Protein AF-A0A433BER1-F1 (afdb_monomer_lite)

Foldseek 3Di:
DDDDDPPPPDDDPDDPDDPDPDDDDPDDPVVVVVPDDPVVLDADLVVLVVQLVVLVVVLVVLLVVVVCLVVDDPVSNVVSLVVSQAVNQVSLVSLLVSLLCLLVVRNDPDVVVSQVSSLQSCLLLLHLSLLCSLLVVQLVVQPQPCAGHFAARDDDCVNVPHDPCVPDPPNDDPQDPCNPPPVVVVVVLCCCLVPVVVCCQQAVVRGHDPVDGAHSLDLPGPSDDVVCSVSSVSSNVSNVVSVVVLVVVCVVPNNVSSCSSRPSRNRRDPDPPPPPPPPPPDDPPPDPQDADPVRDGDDDDPDDDDDDDDDDDDDDDDDDDDDDDDDDDDDDDDDDDDDDDDDDDDDDDDPDPPPPPPPPD

InterPro domains:
  IPR005804 Fatty acid desaturase domain [PF00487] (81-260)
  IPR012171 Fatty acid desaturase [PTHR32100] (15-259)
  IPR021863 Fatty acid desaturase, N-terminal [PF11960] (25-63)

Organism: NCBI:txid994334

Structure (mmCIF, N/CA/C/O backbone):
data_AF-A0A433BER1-F1
#
_entry.id   AF-A0A433BER1-F1
#
loop_
_atom_site.group_PDB
_atom_site.id
_atom_site.type_symbol
_atom_site.label_atom_id
_atom_site.label_alt_id
_atom_site.label_comp_id
_atom_site.label_asym_id
_atom_site.label_entity_id
_atom_site.label_seq_id
_atom_site.pdbx_PDB_ins_code
_atom_site.Cartn_x
_atom_site.Cartn_y
_atom_site.Cartn_z
_atom_site.occupancy
_atom_site.B_iso_or_equiv
_atom_site.auth_seq_id
_atom_site.auth_comp_id
_atom_site.auth_asym_id
_atom_site.auth_atom_id
_atom_site.pdbx_PDB_model_num
ATOM 1 N N . MET A 1 1 ? 57.860 18.945 -22.262 1.00 38.44 1 MET A N 1
ATOM 2 C CA . MET A 1 1 ? 56.967 18.084 -21.452 1.00 38.44 1 MET A CA 1
ATOM 3 C C . MET A 1 1 ? 55.671 17.875 -22.226 1.00 38.44 1 MET A C 1
ATOM 5 O O . MET A 1 1 ? 54.968 18.847 -22.451 1.00 38.44 1 MET A O 1
ATOM 9 N N . LYS A 1 2 ? 55.396 16.659 -22.716 1.00 31.89 2 LYS A N 1
ATOM 10 C CA . LYS A 1 2 ? 54.121 16.301 -23.371 1.00 31.89 2 LYS A CA 1
ATOM 11 C C . LYS A 1 2 ? 53.255 15.514 -22.373 1.00 31.89 2 LYS A C 1
ATOM 13 O O . LYS A 1 2 ? 53.828 14.719 -21.626 1.00 31.89 2 LYS A O 1
ATOM 18 N N . PRO A 1 3 ? 51.926 15.709 -22.331 1.00 41.25 3 PRO A N 1
ATOM 19 C CA . PRO A 1 3 ? 51.067 15.017 -21.378 1.00 41.25 3 PRO A CA 1
ATOM 20 C C . PRO A 1 3 ? 50.894 13.547 -21.785 1.00 41.25 3 PRO A C 1
ATOM 22 O O . PRO A 1 3 ? 50.612 13.243 -22.944 1.00 41.25 3 PRO A O 1
ATOM 25 N N . LYS A 1 4 ? 51.071 12.627 -20.830 1.00 39.09 4 LYS A N 1
ATOM 26 C CA . LYS A 1 4 ? 50.733 11.208 -20.996 1.00 39.09 4 LYS A CA 1
ATOM 27 C C . LYS A 1 4 ? 49.211 11.061 -20.921 1.00 39.09 4 LYS A C 1
ATOM 29 O O . LYS A 1 4 ? 48.631 11.240 -19.855 1.00 39.09 4 LYS A O 1
ATOM 34 N N . GLN A 1 5 ? 48.574 10.722 -22.038 1.00 39.19 5 GLN A N 1
ATOM 35 C CA . GLN A 1 5 ? 47.213 10.189 -22.040 1.00 39.19 5 GLN A CA 1
ATOM 36 C C . GLN A 1 5 ? 47.255 8.766 -21.469 1.00 39.19 5 GLN A C 1
ATOM 38 O O . GLN A 1 5 ? 47.772 7.850 -22.106 1.00 39.19 5 GLN A O 1
ATOM 43 N N . ALA A 1 6 ? 46.743 8.581 -20.253 1.00 39.66 6 ALA A N 1
ATOM 44 C CA . ALA A 1 6 ? 46.475 7.257 -19.708 1.00 39.66 6 ALA A CA 1
ATOM 45 C C . ALA A 1 6 ? 45.146 6.762 -20.294 1.00 39.66 6 ALA A C 1
ATOM 47 O O . ALA A 1 6 ? 44.071 7.148 -19.841 1.00 39.66 6 ALA A O 1
ATOM 48 N N . ALA A 1 7 ? 45.222 5.943 -21.342 1.00 39.81 7 ALA A N 1
ATOM 49 C CA . ALA A 1 7 ? 44.068 5.237 -21.875 1.00 39.81 7 ALA A CA 1
ATOM 50 C C . ALA A 1 7 ? 43.610 4.188 -20.850 1.00 39.81 7 ALA A C 1
ATOM 52 O O . ALA A 1 7 ? 44.256 3.157 -20.662 1.00 39.81 7 ALA A O 1
ATOM 53 N N . THR A 1 8 ? 42.501 4.455 -20.163 1.00 42.28 8 THR A N 1
ATOM 54 C CA . THR A 1 8 ? 41.825 3.469 -19.320 1.00 42.28 8 THR A CA 1
ATOM 55 C C . THR A 1 8 ? 41.217 2.399 -20.226 1.00 42.28 8 THR A C 1
ATOM 57 O O . THR A 1 8 ? 40.122 2.566 -20.760 1.00 42.28 8 THR A O 1
ATOM 60 N N . GLN A 1 9 ? 41.934 1.294 -20.435 1.00 40.84 9 GLN A N 1
ATOM 61 C CA . GLN A 1 9 ? 41.356 0.105 -21.051 1.00 40.84 9 GLN A CA 1
ATOM 62 C C . GLN A 1 9 ? 40.288 -0.455 -20.104 1.00 40.84 9 GLN A C 1
ATOM 64 O O . GLN A 1 9 ? 40.598 -1.080 -19.090 1.00 40.84 9 GLN A O 1
ATOM 69 N N . ARG A 1 10 ? 39.010 -0.220 -20.417 1.00 43.94 10 ARG A N 1
ATOM 70 C CA . ARG A 1 10 ? 37.915 -0.999 -19.831 1.00 43.94 10 ARG A CA 1
ATOM 71 C C . ARG A 1 10 ? 38.088 -2.439 -20.310 1.00 43.94 10 ARG A C 1
ATOM 73 O O . ARG A 1 10 ? 37.836 -2.724 -21.477 1.00 43.94 10 ARG A O 1
ATOM 80 N N . LYS A 1 11 ? 38.530 -3.330 -19.417 1.00 42.00 11 LYS A N 1
ATOM 81 C CA . LYS A 1 11 ? 38.422 -4.782 -19.613 1.00 42.00 11 LYS A CA 1
ATOM 82 C C . LYS A 1 11 ? 36.963 -5.079 -19.965 1.00 42.00 11 LYS A C 1
ATOM 84 O O . LYS A 1 11 ? 36.075 -4.807 -19.158 1.00 42.00 11 LYS A O 1
ATOM 89 N N . ALA A 1 12 ? 36.720 -5.564 -21.180 1.00 46.94 12 ALA A N 1
ATOM 90 C CA . ALA A 1 12 ? 35.422 -6.103 -21.551 1.00 46.94 12 ALA A CA 1
ATOM 91 C C . ALA A 1 12 ? 35.107 -7.233 -20.565 1.00 46.94 12 ALA A C 1
ATOM 93 O O . ALA A 1 12 ? 35.916 -8.146 -20.407 1.00 46.94 12 ALA A O 1
ATOM 94 N N . SER A 1 13 ? 33.990 -7.127 -19.842 1.00 49.56 13 SER A N 1
ATOM 95 C CA . SER A 1 13 ? 33.559 -8.188 -18.940 1.00 49.56 13 SER A CA 1
ATOM 96 C C . SER A 1 13 ? 33.300 -9.436 -19.773 1.00 49.56 13 SER A C 1
ATOM 98 O O . SER A 1 13 ? 32.491 -9.398 -20.704 1.00 49.56 13 SER A O 1
ATOM 100 N N . GLU A 1 14 ? 34.014 -10.509 -19.455 1.00 51.25 14 GLU A N 1
ATOM 101 C CA . GLU A 1 14 ? 33.843 -11.818 -20.065 1.00 51.25 14 GLU A CA 1
ATOM 102 C C . GLU A 1 14 ? 32.363 -12.206 -19.985 1.00 51.25 14 GLU A C 1
ATOM 104 O O . GLU A 1 14 ? 31.735 -12.149 -18.924 1.00 51.25 14 GLU A O 1
ATOM 109 N N . LYS A 1 15 ? 31.761 -12.463 -21.146 1.00 42.97 15 LYS A N 1
ATOM 110 C CA . LYS A 1 15 ? 30.327 -12.705 -21.265 1.00 42.97 15 LYS A CA 1
ATOM 111 C C . LYS A 1 15 ? 30.072 -14.104 -20.715 1.00 42.97 15 LYS A C 1
ATOM 113 O O . LYS A 1 15 ? 30.226 -15.071 -21.448 1.00 42.97 15 LYS A O 1
ATOM 118 N N . VAL A 1 16 ? 29.741 -14.199 -19.429 1.00 53.44 16 VAL A N 1
ATOM 119 C CA . VAL A 1 16 ? 29.373 -15.462 -18.778 1.00 53.44 16 VAL A CA 1
ATOM 120 C C . VAL A 1 16 ? 28.251 -16.103 -19.595 1.00 53.44 16 VAL A C 1
ATOM 122 O O . VAL A 1 16 ? 27.140 -15.571 -19.680 1.00 53.44 16 VAL A O 1
ATOM 125 N N . ILE A 1 17 ? 28.575 -17.206 -20.269 1.00 52.28 17 ILE A N 1
ATOM 126 C CA . ILE A 1 17 ? 27.617 -18.002 -21.026 1.00 52.28 17 ILE A CA 1
ATOM 127 C C . ILE A 1 17 ? 26.937 -18.897 -20.000 1.00 52.28 17 ILE A C 1
ATOM 129 O O . ILE A 1 17 ? 27.518 -19.862 -19.520 1.00 52.28 17 ILE A O 1
ATOM 133 N N . TYR A 1 18 ? 25.718 -18.537 -19.620 1.00 55.03 18 TYR A N 1
ATOM 134 C CA . TYR A 1 18 ? 24.864 -19.447 -18.875 1.00 55.03 18 TYR A CA 1
ATOM 135 C C . TYR A 1 18 ? 24.377 -20.514 -19.857 1.00 55.03 18 TYR A C 1
ATOM 137 O O . TYR A 1 18 ? 23.705 -20.162 -20.831 1.00 55.03 18 TYR A O 1
ATOM 145 N N . GLU A 1 19 ? 24.706 -21.785 -19.618 1.00 53.50 19 GLU A N 1
ATOM 146 C CA . GLU A 1 19 ? 24.004 -22.895 -20.264 1.00 53.50 19 GLU A CA 1
ATOM 147 C C . GLU A 1 19 ? 22.523 -22.763 -19.914 1.00 53.50 19 GLU A C 1
ATOM 149 O O . GLU A 1 19 ? 22.109 -22.804 -18.755 1.00 53.50 19 GLU A O 1
ATOM 154 N N . ARG A 1 20 ? 21.726 -22.461 -20.933 1.00 61.22 20 ARG A N 1
ATOM 155 C CA . ARG A 1 20 ? 20.277 -22.455 -20.841 1.00 61.22 20 ARG A CA 1
ATOM 156 C C . ARG A 1 20 ? 19.827 -23.667 -21.630 1.00 61.22 20 ARG A C 1
ATOM 158 O O . ARG A 1 20 ? 19.828 -23.613 -22.855 1.00 61.22 20 ARG A O 1
ATOM 165 N N . ASP A 1 21 ? 19.389 -24.712 -20.939 1.00 73.81 21 ASP A N 1
ATOM 166 C CA . ASP A 1 21 ? 18.782 -25.910 -21.549 1.00 73.81 21 ASP A CA 1
ATOM 167 C C . ASP A 1 21 ? 17.403 -25.630 -22.182 1.00 73.81 21 ASP A C 1
ATOM 169 O O . ASP A 1 21 ? 16.590 -26.525 -22.403 1.00 73.81 21 ASP A O 1
ATOM 173 N N . TRP A 1 22 ? 17.105 -24.363 -22.469 1.00 72.81 22 TRP A N 1
ATOM 174 C CA . TRP A 1 22 ? 15.856 -23.907 -23.043 1.00 72.81 22 TRP A CA 1
ATOM 175 C C . TRP A 1 22 ? 16.136 -22.891 -24.149 1.00 72.81 22 TRP A C 1
ATOM 177 O O . TRP A 1 22 ? 16.931 -21.960 -24.002 1.00 72.81 22 TRP A O 1
ATOM 187 N N . GLN A 1 23 ? 15.453 -23.070 -25.275 1.00 78.31 23 GLN A N 1
ATOM 188 C CA . GLN A 1 23 ? 15.464 -22.108 -26.369 1.00 78.31 23 GLN A CA 1
ATOM 189 C C . GLN A 1 23 ? 14.507 -20.967 -26.025 1.00 78.31 23 GLN A C 1
ATOM 191 O O . GLN A 1 23 ? 13.380 -21.216 -25.588 1.00 78.31 23 GLN A O 1
ATOM 196 N N . LEU A 1 24 ? 14.944 -19.715 -26.205 1.00 77.94 24 LEU A N 1
ATOM 197 C CA . LEU A 1 24 ? 14.027 -18.586 -26.079 1.00 77.94 24 LEU A CA 1
ATOM 198 C C . LEU A 1 24 ? 12.926 -18.740 -27.134 1.00 77.94 24 LEU A C 1
ATOM 200 O O . LEU A 1 24 ? 13.257 -18.902 -28.309 1.00 77.94 24 LEU A O 1
ATOM 204 N N . PRO A 1 25 ? 11.644 -18.661 -26.750 1.00 80.56 25 PRO A N 1
ATOM 205 C CA . PRO A 1 25 ? 10.581 -18.616 -27.733 1.00 80.56 25 PRO A CA 1
ATOM 206 C C . PRO A 1 25 ? 10.763 -17.405 -28.653 1.00 80.56 25 PRO A C 1
ATOM 208 O O . PRO A 1 25 ? 11.078 -16.312 -28.183 1.00 80.56 25 PRO A O 1
ATOM 211 N N . GLU A 1 26 ? 10.546 -17.592 -29.954 1.00 88.19 26 GLU A N 1
ATOM 212 C CA . GLU A 1 26 ? 10.703 -16.523 -30.952 1.00 88.19 26 GLU A CA 1
ATOM 213 C C . GLU A 1 26 ? 9.491 -15.581 -31.037 1.00 88.19 26 GLU A C 1
ATOM 215 O O . GLU A 1 26 ? 9.527 -14.598 -31.776 1.00 88.19 26 GLU A O 1
ATOM 220 N N . PHE A 1 27 ? 8.422 -15.845 -30.277 1.00 89.19 27 PHE A N 1
ATOM 221 C CA . PHE A 1 27 ? 7.236 -14.998 -30.312 1.00 89.19 27 PHE A CA 1
ATOM 222 C C . PHE A 1 27 ? 7.467 -13.633 -29.648 1.00 89.19 27 PHE A C 1
ATOM 224 O O . PHE A 1 27 ? 8.157 -13.478 -28.636 1.00 89.19 27 PHE A O 1
ATOM 231 N N . THR A 1 28 ? 6.832 -12.612 -30.207 1.00 91.44 28 THR A N 1
ATOM 232 C CA . THR A 1 28 ? 6.843 -11.237 -29.715 1.00 91.44 28 THR A CA 1
ATOM 233 C C . THR A 1 28 ? 5.778 -11.023 -28.635 1.00 91.44 28 THR A C 1
ATOM 235 O O . THR A 1 28 ? 4.740 -11.681 -28.606 1.00 91.44 28 THR A O 1
ATOM 238 N N . ILE A 1 29 ? 5.965 -10.010 -27.780 1.00 89.00 29 ILE A N 1
ATOM 239 C CA . ILE A 1 29 ? 4.933 -9.582 -26.810 1.00 89.00 29 ILE A CA 1
ATOM 240 C C . ILE A 1 29 ? 3.608 -9.232 -27.504 1.00 89.00 29 ILE A C 1
ATOM 242 O O . ILE A 1 29 ? 2.534 -9.397 -26.925 1.00 89.00 29 ILE A O 1
ATOM 246 N N . LYS A 1 30 ? 3.676 -8.753 -28.751 1.00 92.31 30 LYS A N 1
ATOM 247 C CA . LYS A 1 30 ? 2.493 -8.449 -29.550 1.00 92.31 30 LYS A CA 1
ATOM 248 C C . LYS A 1 30 ? 1.712 -9.719 -29.888 1.00 92.31 30 LYS A C 1
ATOM 250 O O . LYS A 1 30 ? 0.509 -9.723 -29.689 1.00 92.31 30 LYS A O 1
ATOM 255 N N . GLU A 1 31 ? 2.375 -10.789 -30.317 1.00 94.38 31 GLU A N 1
ATOM 256 C CA . GLU A 1 31 ? 1.707 -12.061 -30.635 1.00 94.38 31 GLU A CA 1
ATOM 257 C C . GLU A 1 31 ? 1.022 -12.668 -29.408 1.00 94.38 31 GLU A C 1
ATOM 259 O O . GLU A 1 31 ? -0.112 -13.130 -29.506 1.00 94.38 31 GLU A O 1
ATOM 264 N N . ILE A 1 32 ? 1.653 -12.578 -28.230 1.00 92.38 32 ILE A N 1
ATOM 265 C CA . ILE A 1 32 ? 1.020 -12.985 -26.964 1.00 92.38 32 ILE A CA 1
ATOM 266 C C . ILE A 1 32 ? -0.233 -12.145 -26.699 1.00 92.38 32 ILE A C 1
ATOM 268 O O . ILE A 1 32 ? -1.283 -12.676 -26.351 1.00 92.38 32 ILE A O 1
ATOM 272 N N . ARG A 1 33 ? -0.133 -10.821 -26.855 1.00 93.62 33 ARG A N 1
ATOM 273 C CA . ARG A 1 33 ? -1.252 -9.902 -26.624 1.00 93.62 33 ARG A CA 1
ATOM 274 C C . ARG A 1 33 ? -2.399 -10.136 -27.608 1.00 93.62 33 ARG A C 1
ATOM 276 O O . ARG A 1 33 ? -3.551 -10.092 -27.190 1.00 93.62 33 ARG A O 1
ATOM 283 N N . ASP A 1 34 ? -2.086 -10.368 -28.877 1.00 95.19 34 ASP A N 1
ATOM 284 C CA . ASP A 1 34 ? -3.057 -10.580 -29.953 1.00 95.19 34 ASP A CA 1
ATOM 285 C C . ASP A 1 34 ? -3.780 -11.934 -29.808 1.00 95.19 34 ASP A C 1
ATOM 287 O O . ASP A 1 34 ? -4.906 -12.080 -30.281 1.00 95.19 34 ASP A O 1
ATOM 291 N N . ALA A 1 35 ? -3.184 -12.902 -29.100 1.00 96.06 35 ALA A N 1
ATOM 292 C CA . ALA A 1 35 ? -3.834 -14.165 -28.744 1.00 96.06 35 ALA A CA 1
ATOM 293 C C . ALA A 1 35 ? -4.907 -14.021 -27.643 1.00 96.06 35 ALA A C 1
ATOM 295 O O . ALA A 1 35 ? -5.746 -14.910 -27.486 1.00 96.06 35 ALA A O 1
ATOM 296 N N . VAL A 1 36 ? -4.909 -12.922 -26.878 1.00 96.12 36 VAL A N 1
ATOM 297 C CA . VAL A 1 36 ? -5.906 -12.670 -25.826 1.00 96.12 36 VAL A CA 1
ATOM 298 C C . VAL A 1 36 ? -7.179 -12.067 -26.445 1.00 96.12 36 VAL A C 1
ATOM 300 O O . VAL A 1 36 ? -7.091 -11.071 -27.167 1.00 96.12 36 VAL A O 1
ATOM 303 N N . PRO A 1 37 ? -8.385 -12.596 -26.151 1.00 96.94 37 PRO A N 1
ATOM 304 C CA . PRO A 1 37 ? -9.628 -12.069 -26.710 1.00 96.94 37 PRO A CA 1
ATOM 305 C C . PRO A 1 37 ? -9.840 -10.570 -26.445 1.00 96.94 37 PRO A C 1
ATOM 307 O O . PRO A 1 37 ? -9.660 -10.083 -25.330 1.00 96.94 37 PRO A O 1
ATOM 310 N N . ALA A 1 38 ? -10.319 -9.834 -27.455 1.00 94.38 38 ALA A N 1
ATOM 311 C CA . ALA A 1 38 ? -10.475 -8.375 -27.385 1.00 94.38 38 ALA A CA 1
ATOM 312 C C . ALA A 1 38 ? -11.367 -7.894 -26.222 1.00 94.38 38 ALA A C 1
ATOM 314 O O . ALA A 1 38 ? -11.124 -6.833 -25.645 1.00 94.38 38 ALA A O 1
ATOM 315 N N . HIS A 1 39 ? -12.388 -8.677 -25.854 1.00 94.25 39 HIS A N 1
ATOM 316 C CA . HIS A 1 39 ? -13.287 -8.340 -24.751 1.00 94.25 39 HIS A CA 1
ATOM 317 C C . HIS A 1 39 ? -12.581 -8.356 -23.381 1.00 94.25 39 HIS A C 1
ATOM 319 O O . HIS A 1 39 ? -12.998 -7.620 -22.492 1.00 94.25 39 HIS A O 1
ATOM 325 N N . CYS A 1 40 ? -11.477 -9.099 -23.218 1.00 93.81 40 CYS A N 1
ATOM 326 C CA . CYS A 1 40 ? -10.675 -9.110 -21.988 1.00 93.81 40 CYS A CA 1
ATOM 327 C C . CYS A 1 40 ? -9.957 -7.773 -21.731 1.00 93.81 40 CYS A C 1
ATOM 329 O O . CYS A 1 40 ? -9.535 -7.507 -20.610 1.00 93.81 40 CYS A O 1
ATOM 331 N N . PHE A 1 41 ? -9.831 -6.911 -22.747 1.00 92.19 41 PHE A N 1
ATOM 332 C CA . PHE A 1 41 ? -9.243 -5.574 -22.611 1.00 92.19 41 PHE A CA 1
ATOM 333 C C . PHE A 1 41 ? -10.283 -4.475 -22.341 1.00 92.19 41 PHE A C 1
ATOM 335 O O . PHE A 1 41 ? -9.915 -3.305 -22.182 1.00 92.19 41 PHE A O 1
ATOM 342 N N . GLN A 1 42 ? -11.577 -4.812 -22.309 1.00 94.00 42 GLN A N 1
ATOM 343 C CA . GLN A 1 42 ? -12.639 -3.844 -22.047 1.00 94.00 42 GLN A CA 1
ATOM 344 C C . GLN A 1 42 ? -12.750 -3.561 -20.548 1.00 94.00 42 GLN A C 1
ATOM 346 O O . GLN A 1 42 ? -13.046 -4.442 -19.747 1.00 94.00 42 GLN A O 1
ATOM 351 N N . LYS A 1 43 ? -12.532 -2.297 -20.179 1.00 95.44 43 LYS A N 1
ATOM 352 C CA . LYS A 1 43 ? -12.612 -1.821 -18.795 1.00 95.44 43 LYS A CA 1
ATOM 353 C C . LYS A 1 43 ? -13.955 -1.142 -18.559 1.00 95.44 43 LYS A C 1
ATOM 355 O O . LYS A 1 43 ? -14.273 -0.162 -19.233 1.00 95.44 43 LYS A O 1
ATOM 360 N N . ASP A 1 44 ? -14.712 -1.637 -17.587 1.00 96.62 44 ASP A N 1
ATOM 361 C CA . ASP A 1 44 ? -16.030 -1.114 -17.222 1.00 96.62 44 ASP A CA 1
ATOM 362 C C . ASP A 1 44 ? -15.925 -0.255 -15.957 1.00 96.62 44 ASP A C 1
ATOM 364 O O . ASP A 1 44 ? -15.852 -0.760 -14.839 1.00 96.62 44 ASP A O 1
ATOM 368 N N . THR A 1 45 ? -15.928 1.066 -16.150 1.00 98.06 45 THR A N 1
ATOM 369 C CA . THR A 1 45 ? -15.790 2.035 -15.052 1.00 98.06 45 THR A CA 1
ATOM 370 C C . THR A 1 45 ? -16.907 1.896 -14.018 1.00 98.06 45 THR A C 1
ATOM 372 O O . THR A 1 45 ? -16.636 1.993 -12.823 1.00 98.06 45 THR A O 1
ATOM 375 N N . LEU A 1 46 ? -18.153 1.668 -14.449 1.00 98.19 46 LEU A N 1
ATOM 376 C CA . LEU A 1 46 ? -19.287 1.573 -13.528 1.00 98.19 46 LEU A CA 1
ATOM 377 C C . LEU A 1 46 ? -19.152 0.324 -12.663 1.00 98.19 46 LEU A C 1
ATOM 379 O O . LEU A 1 46 ? -19.280 0.405 -11.444 1.00 98.19 46 LEU A O 1
ATOM 383 N N . ARG A 1 47 ? -18.830 -0.814 -13.282 1.00 97.75 47 ARG A N 1
ATOM 384 C CA . ARG A 1 47 ? -18.586 -2.066 -12.561 1.00 97.75 47 ARG A CA 1
ATOM 385 C C . ARG A 1 47 ? -17.448 -1.927 -11.551 1.00 97.75 47 ARG A C 1
ATOM 387 O O . ARG A 1 47 ? -17.601 -2.370 -10.417 1.00 97.75 47 ARG A O 1
ATOM 394 N N . SER A 1 48 ? -16.348 -1.276 -11.924 1.00 98.00 48 SER A N 1
ATOM 395 C CA . SER A 1 48 ? -15.233 -1.009 -11.007 1.00 98.00 48 SER A CA 1
ATOM 396 C C . SER A 1 48 ? -15.662 -0.162 -9.802 1.00 98.00 48 SER A C 1
ATOM 398 O O . SER A 1 48 ? -15.310 -0.483 -8.667 1.00 98.00 48 SER A O 1
ATOM 400 N N . PHE A 1 49 ? -16.483 0.875 -10.012 1.00 98.56 49 PHE A N 1
ATOM 401 C CA . PHE A 1 49 ? -17.043 1.668 -8.911 1.00 98.56 49 PHE A CA 1
ATOM 402 C C . PHE A 1 49 ? -18.031 0.886 -8.042 1.00 98.56 49 PHE A C 1
ATOM 404 O O . PHE A 1 49 ? -18.070 1.124 -6.839 1.00 98.56 49 PHE A O 1
ATOM 411 N N . VAL A 1 50 ? -18.800 -0.053 -8.602 1.00 98.50 50 VAL A N 1
ATOM 412 C CA . VAL A 1 50 ? -19.687 -0.928 -7.817 1.00 98.50 50 VAL A CA 1
ATOM 413 C C . VAL A 1 50 ? -18.879 -1.808 -6.862 1.00 98.50 50 VAL A C 1
ATOM 415 O O . VAL A 1 50 ? -19.235 -1.890 -5.689 1.00 98.50 50 VAL A O 1
ATOM 418 N N . TYR A 1 51 ? -17.773 -2.406 -7.318 1.00 98.00 51 TYR A N 1
ATOM 419 C CA . TYR A 1 51 ? -16.886 -3.180 -6.439 1.00 98.00 51 TYR A CA 1
ATOM 420 C C . TYR A 1 51 ? -16.210 -2.308 -5.377 1.00 98.00 51 TYR A C 1
ATOM 422 O O . TYR A 1 51 ? -16.167 -2.688 -4.211 1.00 98.00 51 TYR A O 1
ATOM 430 N N . LEU A 1 52 ? -15.771 -1.099 -5.740 1.00 98.12 52 LEU A N 1
ATOM 431 C CA . LEU A 1 52 ? -15.244 -0.151 -4.758 1.00 98.12 52 LEU A CA 1
ATOM 432 C C . LEU A 1 52 ? -16.297 0.223 -3.704 1.00 98.12 52 LEU A C 1
ATOM 434 O O . LEU A 1 52 ? -16.009 0.210 -2.511 1.00 98.12 52 LEU A O 1
ATOM 438 N N . ALA A 1 53 ? -17.520 0.546 -4.126 1.00 98.31 53 ALA A N 1
ATOM 439 C CA . ALA A 1 53 ? -18.605 0.894 -3.216 1.00 98.31 53 ALA A CA 1
ATOM 440 C C . ALA A 1 53 ? -18.972 -0.277 -2.296 1.00 98.31 53 ALA A C 1
ATOM 442 O O . ALA A 1 53 ? -19.194 -0.063 -1.108 1.00 98.31 53 ALA A O 1
ATOM 443 N N . HIS A 1 54 ? -18.995 -1.503 -2.823 1.00 97.88 54 HIS A N 1
ATOM 444 C CA . HIS A 1 54 ? -19.198 -2.720 -2.042 1.00 97.88 54 HIS A CA 1
ATOM 445 C C . HIS A 1 54 ? -18.181 -2.831 -0.898 1.00 97.88 54 HIS A C 1
ATOM 447 O O . HIS A 1 54 ? -18.579 -2.947 0.263 1.00 97.88 54 HIS A O 1
ATOM 453 N N . ASP A 1 55 ? -16.887 -2.714 -1.199 1.00 96.44 55 ASP A N 1
ATOM 454 C CA . ASP A 1 55 ? -15.838 -2.833 -0.185 1.00 96.44 55 ASP A CA 1
ATOM 455 C C . ASP A 1 55 ? -15.921 -1.695 0.840 1.00 96.44 55 ASP A C 1
ATOM 457 O O . ASP A 1 55 ? -15.847 -1.940 2.044 1.00 96.44 55 ASP A O 1
ATOM 461 N N . LEU A 1 56 ? -16.172 -0.457 0.396 1.00 96.50 56 LEU A N 1
ATOM 462 C CA . LEU A 1 56 ? -16.341 0.696 1.289 1.00 96.50 56 LEU A CA 1
ATOM 463 C C . LEU A 1 56 ? -17.566 0.569 2.208 1.00 96.50 56 LEU A C 1
ATOM 465 O O . LEU A 1 56 ? -17.501 0.983 3.365 1.00 96.50 56 LEU A O 1
ATOM 469 N N . VAL A 1 57 ? -18.668 -0.020 1.734 1.00 98.06 57 VAL A N 1
ATOM 470 C CA . VAL A 1 57 ? -19.848 -0.302 2.567 1.00 98.06 57 VAL A CA 1
ATOM 471 C C . VAL A 1 57 ? -19.509 -1.325 3.645 1.00 98.06 57 VAL A C 1
ATOM 473 O O . VAL A 1 57 ? -19.868 -1.118 4.803 1.00 98.06 57 VAL A O 1
ATOM 476 N N . ILE A 1 58 ? -18.781 -2.393 3.310 1.00 96.94 58 ILE A N 1
ATOM 477 C CA . ILE A 1 58 ? -18.359 -3.391 4.302 1.00 96.94 58 ILE A CA 1
ATOM 478 C C . ILE A 1 58 ? -17.411 -2.760 5.326 1.00 96.94 58 ILE A C 1
ATOM 480 O O . ILE A 1 58 ? -17.614 -2.947 6.525 1.00 96.94 58 ILE A O 1
ATOM 484 N N . VAL A 1 59 ? -16.435 -1.959 4.880 1.00 94.81 59 VAL A N 1
ATOM 485 C CA . VAL A 1 59 ? -15.558 -1.177 5.770 1.00 94.81 59 VAL A CA 1
ATOM 486 C C . VAL A 1 59 ? -16.384 -0.314 6.726 1.00 94.81 59 VAL A C 1
ATOM 488 O O . VAL A 1 59 ? -16.143 -0.331 7.929 1.00 94.81 59 VAL A O 1
ATOM 491 N N . ALA A 1 60 ? -17.383 0.412 6.220 1.00 93.94 60 ALA A N 1
ATOM 492 C CA . ALA A 1 60 ? -18.226 1.272 7.044 1.00 93.94 60 ALA A CA 1
ATOM 493 C C . ALA A 1 60 ? -19.067 0.476 8.056 1.00 93.94 60 ALA A C 1
ATOM 495 O O . ALA A 1 60 ? -19.171 0.883 9.213 1.00 93.94 60 ALA A O 1
ATOM 496 N N . ILE A 1 61 ? -19.637 -0.665 7.653 1.00 96.50 61 ILE A N 1
ATOM 497 C CA . ILE A 1 61 ? -20.424 -1.542 8.534 1.00 96.50 61 ILE A CA 1
ATOM 498 C C . ILE A 1 61 ? -19.553 -2.102 9.660 1.00 96.50 61 ILE A C 1
ATOM 500 O O . ILE A 1 61 ? -19.952 -2.043 10.824 1.00 96.50 61 ILE A O 1
ATOM 504 N N . LEU A 1 62 ? -18.366 -2.620 9.335 1.00 94.19 62 LEU A N 1
ATOM 505 C CA . LEU A 1 62 ? -17.434 -3.160 10.324 1.00 94.19 62 LEU A CA 1
ATOM 506 C C . LEU A 1 62 ? -16.961 -2.065 11.287 1.00 94.19 62 LEU A C 1
ATOM 508 O O . LEU A 1 62 ? -17.027 -2.256 12.502 1.00 94.19 62 LEU A O 1
ATOM 512 N N . ALA A 1 63 ? -16.559 -0.900 10.770 1.00 90.62 63 ALA A N 1
ATOM 513 C CA . ALA A 1 63 ? -16.123 0.233 11.586 1.00 90.62 63 ALA A CA 1
ATOM 514 C C . ALA A 1 63 ? -17.240 0.757 12.503 1.00 90.62 63 ALA A C 1
ATOM 516 O O . ALA A 1 63 ? -16.991 1.077 13.667 1.00 90.62 63 ALA A O 1
ATOM 517 N N . TYR A 1 64 ? -18.483 0.806 12.012 1.00 90.50 64 TYR A N 1
ATOM 518 C CA . TYR A 1 64 ? -19.648 1.151 12.826 1.00 90.50 64 TYR A CA 1
ATOM 519 C C . TYR A 1 64 ? -19.896 0.104 13.917 1.00 90.50 64 TYR A C 1
ATOM 521 O O . TYR A 1 64 ? -20.042 0.464 15.084 1.00 90.50 64 TYR A O 1
ATOM 529 N N . GLY A 1 65 ? -19.856 -1.188 13.579 1.00 92.06 65 GLY A N 1
ATOM 530 C CA . GLY A 1 65 ? -19.963 -2.285 14.545 1.00 92.06 65 GLY A CA 1
ATOM 531 C C . GLY A 1 65 ? -18.895 -2.216 15.642 1.00 92.06 65 GLY A C 1
ATOM 532 O O . GLY A 1 65 ? -19.203 -2.393 16.822 1.00 92.06 65 GLY A O 1
ATOM 533 N N . ALA A 1 66 ? -17.663 -1.847 15.284 1.00 90.19 66 ALA A N 1
ATOM 534 C CA . ALA A 1 66 ? -16.563 -1.675 16.230 1.00 90.19 66 ALA A CA 1
ATOM 535 C C . ALA A 1 66 ? -16.821 -0.5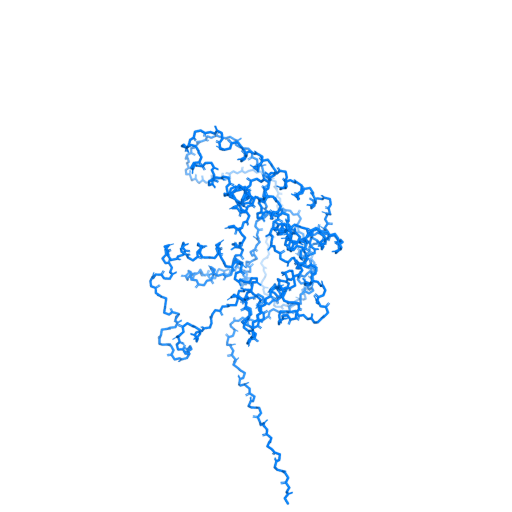82 17.281 1.00 90.19 66 ALA A C 1
ATOM 537 O O . ALA A 1 66 ? -16.232 -0.616 18.361 1.00 90.19 66 ALA A O 1
ATOM 538 N N . THR A 1 67 ? -17.724 0.373 17.022 1.00 87.62 67 THR A N 1
ATOM 539 C CA . THR A 1 67 ? -18.092 1.393 18.021 1.00 87.62 67 THR A CA 1
ATOM 540 C C . THR A 1 67 ? -18.840 0.827 19.227 1.00 87.62 67 THR A C 1
ATOM 542 O O . THR A 1 67 ? -18.825 1.456 20.282 1.00 87.62 67 THR A O 1
ATOM 545 N N . PHE A 1 68 ? -19.417 -0.372 19.106 1.00 91.06 68 PHE A N 1
ATOM 546 C CA . PHE A 1 68 ? -20.152 -1.040 20.178 1.00 91.06 68 PHE A CA 1
ATOM 547 C C . PHE A 1 68 ? -19.309 -2.054 20.960 1.00 91.06 68 PHE A C 1
ATOM 549 O O . PHE A 1 68 ? -19.763 -2.531 21.992 1.00 91.06 68 PHE A O 1
ATOM 556 N N . ILE A 1 69 ? -18.088 -2.393 20.525 1.00 90.12 69 ILE A N 1
ATOM 557 C CA . ILE A 1 69 ? -17.281 -3.429 21.200 1.00 90.12 69 ILE A CA 1
ATOM 558 C C . ILE A 1 69 ? -17.010 -3.047 22.662 1.00 90.12 69 ILE A C 1
ATOM 560 O O . ILE A 1 69 ? -17.139 -3.881 23.558 1.00 90.12 69 ILE A O 1
ATOM 564 N N . ASP A 1 70 ? -16.719 -1.773 22.925 1.00 87.50 70 ASP A N 1
ATOM 565 C CA . ASP A 1 70 ? -16.415 -1.285 24.274 1.00 87.50 70 ASP A CA 1
ATOM 566 C C . ASP A 1 70 ? -17.643 -1.219 25.201 1.00 87.50 70 ASP A C 1
ATOM 568 O O . ASP A 1 70 ? -17.481 -1.044 26.409 1.00 87.50 70 ASP A O 1
ATOM 572 N N . THR A 1 71 ? -18.867 -1.392 24.684 1.00 91.56 71 THR A N 1
ATOM 573 C CA . THR A 1 71 ? -20.086 -1.466 25.514 1.00 91.56 71 THR A CA 1
ATOM 574 C C . THR A 1 71 ? -20.342 -2.875 26.053 1.00 91.56 71 THR A C 1
ATOM 576 O O . THR A 1 71 ? -21.132 -3.048 26.981 1.00 91.56 71 THR A O 1
ATOM 579 N N . LEU A 1 72 ? -19.655 -3.886 25.512 1.00 93.25 72 LEU A N 1
ATOM 580 C CA . LEU A 1 72 ? -19.803 -5.288 25.900 1.00 93.25 72 LEU A CA 1
ATOM 581 C C . LEU A 1 72 ? -18.930 -5.644 27.116 1.00 93.25 72 LEU A C 1
ATOM 583 O O . LEU A 1 72 ? -17.972 -4.924 27.420 1.00 93.25 72 LEU A O 1
ATOM 587 N N . PRO A 1 73 ? -19.213 -6.761 27.815 1.00 94.44 73 PRO A N 1
ATOM 588 C CA . PRO A 1 73 ? -18.339 -7.273 28.869 1.00 94.44 73 PRO A CA 1
ATOM 589 C C . PRO A 1 73 ? -16.912 -7.533 28.373 1.00 94.44 73 PRO A C 1
ATOM 591 O O . PRO A 1 73 ? -16.699 -7.915 27.222 1.00 94.44 73 PRO A O 1
ATOM 594 N N . GLU A 1 74 ? -15.937 -7.362 29.264 1.00 90.06 74 GLU A N 1
ATOM 595 C CA . GLU A 1 74 ? -14.501 -7.428 28.962 1.00 90.06 74 GLU A CA 1
ATOM 596 C C . GLU A 1 74 ? -14.076 -8.726 28.256 1.00 90.06 74 GLU A C 1
ATOM 598 O O . GLU A 1 74 ? -13.301 -8.692 27.302 1.00 90.06 74 GLU A O 1
ATOM 603 N N . THR A 1 75 ? -14.667 -9.860 28.642 1.00 93.62 75 THR A N 1
ATOM 604 C CA . THR A 1 75 ? -14.415 -11.172 28.027 1.00 93.62 75 THR A CA 1
ATOM 605 C C . THR A 1 75 ? -14.670 -11.189 26.519 1.00 93.62 75 THR A C 1
ATOM 607 O O . THR A 1 75 ? -13.908 -11.806 25.778 1.00 93.62 75 THR A O 1
ATOM 610 N N . TYR A 1 76 ? -15.695 -10.479 26.040 1.00 93.19 76 TYR A N 1
ATOM 611 C CA . TYR A 1 76 ? -15.990 -10.386 24.609 1.00 93.19 76 TYR A CA 1
ATOM 612 C C . TYR A 1 76 ? -15.031 -9.442 23.882 1.00 93.19 76 TYR A C 1
ATOM 614 O O . TYR A 1 76 ? -14.723 -9.674 22.715 1.00 93.19 76 TYR A O 1
ATOM 622 N N . ARG A 1 77 ? -14.513 -8.405 24.552 1.00 90.12 77 ARG A N 1
ATOM 623 C CA . ARG A 1 77 ? -13.612 -7.412 23.939 1.00 90.12 77 ARG A CA 1
ATOM 624 C C . ARG A 1 77 ? -12.306 -8.045 23.472 1.00 90.12 77 ARG A C 1
ATOM 626 O O . ARG A 1 77 ? -11.866 -7.752 22.364 1.00 90.12 77 ARG A O 1
ATOM 633 N N . TYR A 1 78 ? -11.736 -8.953 24.268 1.00 89.81 78 TYR A N 1
ATOM 634 C CA . TYR A 1 78 ? -10.505 -9.674 23.918 1.00 89.81 78 TYR A CA 1
ATOM 635 C C . TYR A 1 78 ? -10.626 -10.528 22.652 1.00 89.81 78 TYR A C 1
ATOM 637 O O . TYR A 1 78 ? -9.619 -10.808 22.012 1.00 89.81 78 TYR A O 1
ATOM 645 N N . VAL A 1 79 ? -11.844 -10.924 22.277 1.00 92.75 79 VAL A N 1
ATOM 646 C CA . VAL A 1 79 ? -12.109 -11.703 21.060 1.00 92.75 79 VAL A CA 1
ATOM 647 C C . VAL A 1 79 ? -12.533 -10.794 19.907 1.00 92.75 79 VAL A C 1
ATOM 649 O O . VAL A 1 79 ? -12.047 -10.937 18.786 1.00 92.75 79 VAL A O 1
ATOM 652 N N . LEU A 1 80 ? -13.425 -9.838 20.173 1.00 92.62 80 LEU A N 1
ATOM 653 C CA . LEU A 1 80 ? -14.029 -8.993 19.146 1.00 92.62 80 LEU A CA 1
ATOM 654 C C . LEU A 1 80 ? -13.060 -7.960 18.569 1.00 92.62 80 LEU A C 1
ATOM 656 O O . LEU A 1 80 ? -13.144 -7.688 17.376 1.00 92.62 80 LEU A O 1
ATOM 660 N N . TRP A 1 81 ? -12.129 -7.417 19.360 1.00 90.25 81 TRP A N 1
ATOM 661 C CA . TRP A 1 81 ? -11.128 -6.476 18.845 1.00 90.25 81 TRP A CA 1
ATOM 662 C C . TRP A 1 81 ? -10.177 -7.128 17.825 1.00 90.25 81 TRP A C 1
ATOM 664 O O . TRP A 1 81 ? -10.104 -6.625 16.703 1.00 90.25 81 TRP A O 1
ATOM 674 N N . PRO A 1 82 ? -9.519 -8.270 18.122 1.00 90.25 82 PRO A N 1
ATOM 675 C CA . PRO A 1 82 ? -8.713 -8.974 17.124 1.00 90.25 82 PRO A CA 1
ATOM 676 C C . PRO A 1 82 ? -9.517 -9.430 15.906 1.00 90.25 82 PRO A C 1
ATOM 678 O O . PRO A 1 82 ? -9.046 -9.300 14.777 1.00 90.25 82 PRO A O 1
ATOM 681 N N . LEU A 1 83 ? -10.743 -9.927 16.112 1.00 92.81 83 LEU A N 1
ATOM 682 C CA . LEU A 1 83 ? -11.616 -10.327 15.008 1.00 92.81 83 LEU A CA 1
ATOM 683 C C . LEU A 1 83 ? -11.947 -9.137 14.100 1.00 92.81 83 LEU A C 1
ATOM 685 O O . LEU A 1 83 ? -11.887 -9.266 12.876 1.00 92.81 83 LEU A O 1
ATOM 689 N N . TYR A 1 84 ? -12.254 -7.978 14.684 1.00 93.44 84 TYR A N 1
ATOM 690 C CA . TYR A 1 84 ? -12.449 -6.739 13.942 1.00 93.44 84 TYR A CA 1
ATOM 691 C C . TYR A 1 84 ? -11.189 -6.365 13.160 1.00 93.44 84 TYR A C 1
ATOM 693 O O . TYR A 1 84 ? -11.287 -6.171 11.957 1.00 93.44 84 TYR A O 1
ATOM 701 N N . TRP A 1 85 ? -10.006 -6.328 13.779 1.00 89.19 85 TRP A N 1
ATOM 702 C CA . TRP A 1 85 ? -8.767 -5.967 13.076 1.00 89.19 85 TRP A CA 1
ATOM 703 C C . TRP A 1 85 ? -8.477 -6.880 11.886 1.00 89.19 85 TRP A C 1
ATOM 705 O O . TRP A 1 85 ? -8.185 -6.386 10.800 1.00 89.19 85 TRP A O 1
ATOM 715 N N . ILE A 1 86 ? -8.625 -8.195 12.058 1.00 88.81 86 ILE A N 1
ATOM 716 C CA . ILE A 1 86 ? -8.409 -9.170 10.982 1.00 88.81 86 ILE A CA 1
ATOM 717 C C . ILE A 1 86 ? -9.430 -8.966 9.857 1.00 88.81 86 ILE A C 1
ATOM 719 O O . ILE A 1 86 ? -9.051 -8.842 8.694 1.00 88.81 86 ILE A O 1
ATOM 723 N N . THR A 1 87 ? -10.723 -8.913 10.183 1.00 93.12 87 THR A N 1
ATOM 724 C CA . THR A 1 87 ? -11.788 -8.790 9.171 1.00 93.12 87 THR A CA 1
ATOM 725 C C . THR A 1 87 ? -11.746 -7.443 8.455 1.00 93.12 87 THR A C 1
ATOM 727 O O . THR A 1 87 ? -11.795 -7.399 7.227 1.00 93.12 87 THR A O 1
ATOM 730 N N . GLN A 1 88 ? -11.568 -6.353 9.200 1.00 93.44 88 GLN A N 1
ATOM 731 C CA . GLN A 1 88 ? -11.382 -5.007 8.669 1.00 93.44 88 GLN A CA 1
ATOM 732 C C . GLN A 1 88 ? -10.145 -4.937 7.774 1.00 93.44 88 GLN A C 1
ATOM 734 O O . GLN A 1 88 ? -10.212 -4.362 6.692 1.00 93.44 88 GLN A O 1
ATOM 739 N N . GLY A 1 89 ? -9.034 -5.547 8.196 1.00 89.38 89 GLY A N 1
ATOM 740 C CA . GLY A 1 89 ? -7.803 -5.605 7.416 1.00 89.38 89 GLY A CA 1
ATOM 741 C C . GLY A 1 89 ? -7.970 -6.332 6.091 1.00 89.38 89 GLY A C 1
ATOM 742 O O . GLY A 1 89 ? -7.593 -5.785 5.061 1.00 89.38 89 GLY A O 1
ATOM 743 N N . ILE A 1 90 ? -8.618 -7.500 6.084 1.00 91.12 90 ILE A N 1
ATOM 744 C CA . ILE A 1 90 ? -8.901 -8.261 4.855 1.00 91.12 90 ILE A CA 1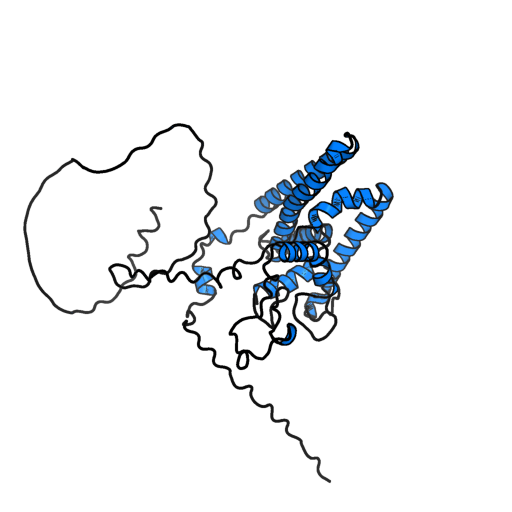
ATOM 745 C C . ILE A 1 90 ? -9.697 -7.415 3.851 1.00 91.12 90 ILE A C 1
ATOM 747 O O . ILE A 1 90 ? -9.330 -7.338 2.678 1.00 91.12 90 ILE A O 1
ATOM 751 N N . VAL A 1 91 ? -10.762 -6.747 4.302 1.00 93.81 91 VAL A N 1
ATOM 752 C CA . VAL A 1 91 ? -11.604 -5.919 3.421 1.00 93.81 91 VAL A CA 1
ATOM 753 C C . VAL A 1 91 ? -10.849 -4.669 2.958 1.00 93.81 91 VAL A C 1
ATOM 755 O O . VAL A 1 91 ? -10.900 -4.308 1.783 1.00 93.81 91 VAL A O 1
ATOM 758 N N . SER A 1 92 ? -10.092 -4.021 3.845 1.00 92.38 92 SER A N 1
ATOM 759 C CA . SER A 1 92 ? -9.259 -2.868 3.488 1.00 92.38 92 SER A CA 1
ATOM 760 C C . SER A 1 92 ? -8.123 -3.227 2.523 1.00 92.38 92 SER A C 1
ATOM 762 O O . SER A 1 92 ? -7.766 -2.394 1.689 1.00 92.38 92 SER A O 1
ATOM 764 N N . THR A 1 93 ? -7.608 -4.459 2.549 1.00 92.81 93 THR A N 1
ATOM 765 C CA . THR A 1 93 ? -6.701 -4.964 1.508 1.00 92.81 93 THR A CA 1
ATOM 766 C C . THR A 1 93 ? -7.400 -5.033 0.147 1.00 92.81 93 THR A C 1
ATOM 768 O O . THR A 1 93 ? -6.773 -4.708 -0.856 1.00 92.81 93 THR A O 1
ATOM 771 N N . GLY A 1 94 ? -8.700 -5.341 0.084 1.00 95.06 94 GLY A N 1
ATOM 772 C CA . GLY A 1 94 ? -9.496 -5.221 -1.149 1.00 95.06 94 GLY A CA 1
ATOM 773 C C . GLY A 1 94 ? -9.487 -3.797 -1.719 1.00 95.06 94 GLY A C 1
ATOM 774 O O . GLY A 1 94 ? -9.145 -3.588 -2.885 1.00 95.06 94 GLY A O 1
ATOM 775 N N . VAL A 1 95 ? -9.711 -2.791 -0.865 1.00 96.25 95 VAL A N 1
ATOM 776 C CA . VAL A 1 95 ? -9.611 -1.368 -1.248 1.00 96.25 95 VAL A CA 1
ATOM 777 C C . VAL A 1 95 ? -8.197 -1.012 -1.728 1.00 96.25 95 VAL A C 1
ATOM 779 O O . VAL A 1 95 ? -8.037 -0.307 -2.729 1.00 96.25 95 VAL A O 1
ATOM 782 N N . TRP A 1 96 ? -7.160 -1.523 -1.054 1.00 96.62 96 TRP A N 1
ATOM 783 C CA . TRP A 1 96 ? -5.767 -1.349 -1.475 1.00 96.62 96 TRP A CA 1
ATOM 784 C C . TRP A 1 96 ? -5.514 -1.943 -2.866 1.00 96.62 96 TRP A C 1
ATOM 786 O O . TRP A 1 96 ? -4.871 -1.289 -3.692 1.00 96.62 96 TRP A O 1
ATOM 796 N N . VAL A 1 97 ? -6.047 -3.140 -3.144 1.00 97.44 97 VAL A N 1
ATOM 797 C CA . VAL A 1 97 ? -5.942 -3.825 -4.445 1.00 97.44 97 VAL A CA 1
ATOM 798 C C . VAL A 1 97 ? -6.644 -3.019 -5.537 1.00 97.44 97 VAL A C 1
ATOM 800 O O . VAL A 1 97 ? -6.066 -2.805 -6.598 1.00 97.44 97 VAL A O 1
ATOM 803 N N . ILE A 1 98 ? -7.834 -2.475 -5.280 1.00 97.50 98 ILE A N 1
ATOM 804 C CA . ILE A 1 98 ? -8.533 -1.608 -6.245 1.00 97.50 98 ILE A CA 1
ATOM 805 C C . ILE A 1 98 ? -7.686 -0.375 -6.605 1.00 97.50 98 ILE A C 1
ATOM 807 O O . ILE A 1 98 ? -7.578 0.006 -7.775 1.00 97.50 98 ILE A O 1
ATOM 811 N N . ALA A 1 99 ? -7.045 0.247 -5.619 1.00 97.69 99 ALA A N 1
ATOM 812 C CA . ALA A 1 99 ? -6.146 1.374 -5.851 1.00 97.69 99 ALA A CA 1
ATOM 813 C C . ALA A 1 99 ? -4.828 0.956 -6.545 1.00 97.69 99 ALA A C 1
ATOM 815 O O . ALA A 1 99 ? -4.298 1.700 -7.373 1.00 97.69 99 ALA A O 1
ATOM 816 N N . HIS A 1 100 ? -4.338 -0.260 -6.299 1.00 98.00 100 HIS A N 1
ATOM 817 C CA . HIS A 1 100 ? -3.252 -0.881 -7.065 1.00 98.00 100 HIS A CA 1
ATOM 818 C C . HIS A 1 100 ? -3.637 -1.048 -8.550 1.00 98.00 100 HIS A C 1
ATOM 820 O O . HIS A 1 100 ? -2.875 -0.637 -9.430 1.00 98.00 100 HIS A O 1
ATOM 826 N N . GLU A 1 101 ? -4.854 -1.515 -8.848 1.00 97.69 101 GLU A N 1
ATOM 827 C CA . GLU A 1 101 ? -5.380 -1.624 -10.220 1.00 97.69 101 GLU A CA 1
ATOM 828 C C . GLU A 1 101 ? -5.557 -0.261 -10.905 1.00 97.69 101 GLU A C 1
ATOM 830 O O . GLU A 1 101 ? -5.388 -0.127 -12.124 1.00 97.69 101 GLU A O 1
ATOM 835 N N . CYS A 1 102 ? -5.839 0.794 -10.135 1.00 98.50 102 CYS A N 1
ATOM 836 C CA . CYS A 1 102 ? -5.775 2.164 -10.638 1.00 98.50 102 CYS A CA 1
ATOM 837 C C . CYS A 1 102 ? -4.353 2.519 -11.108 1.00 98.50 102 CYS A C 1
ATOM 839 O O . CYS A 1 102 ? -4.188 3.090 -12.189 1.00 98.50 102 CYS A O 1
ATOM 841 N N . GLY A 1 103 ? -3.322 2.107 -10.362 1.00 97.44 103 GLY A N 1
ATOM 842 C CA . GLY A 1 103 ? -1.914 2.253 -10.744 1.00 97.44 103 GLY A CA 1
ATOM 843 C C . GLY A 1 103 ? -1.596 1.599 -12.093 1.00 97.44 103 GLY A C 1
ATOM 844 O O . GLY A 1 103 ? -0.982 2.240 -12.954 1.00 97.44 103 GLY A O 1
ATOM 845 N N . HIS A 1 104 ? -2.126 0.394 -12.323 1.00 97.19 104 HIS A N 1
ATOM 846 C CA . HIS A 1 104 ? -2.039 -0.351 -13.594 1.00 97.19 104 HIS A CA 1
ATOM 847 C C . HIS A 1 104 ? -2.895 0.212 -14.726 1.00 97.19 104 HIS A C 1
ATOM 849 O O . HIS A 1 104 ? -2.793 -0.232 -15.869 1.00 97.19 104 HIS A O 1
ATOM 855 N N . GLN A 1 105 ? -3.714 1.225 -14.444 1.00 97.44 105 GLN A N 1
ATOM 856 C CA . GLN A 1 105 ? -4.677 1.798 -15.382 1.00 97.44 105 GLN A CA 1
ATOM 857 C C . GLN A 1 105 ? -5.760 0.795 -15.821 1.00 97.44 105 GLN A C 1
ATOM 859 O O . GLN A 1 105 ? -6.292 0.906 -16.933 1.00 97.44 105 GLN A O 1
ATOM 864 N N . ALA A 1 106 ? -6.085 -0.172 -14.959 1.00 96.38 106 ALA A N 1
ATOM 865 C CA . ALA A 1 106 ? -7.065 -1.227 -15.205 1.00 96.38 106 ALA A CA 1
ATOM 866 C C . ALA A 1 106 ? -8.482 -0.862 -14.722 1.0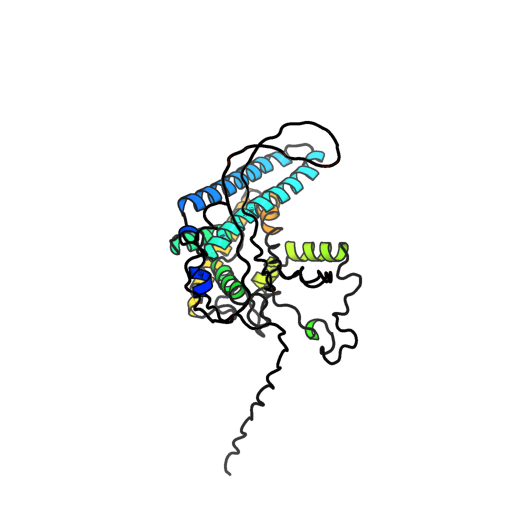0 96.38 106 ALA A C 1
ATOM 868 O O . ALA A 1 106 ? -9.461 -1.320 -15.304 1.00 96.38 106 ALA A O 1
ATOM 869 N N . PHE A 1 107 ? -8.604 0.028 -13.732 1.00 97.62 107 PHE A N 1
ATOM 870 C CA . PHE A 1 107 ? -9.888 0.397 -13.120 1.00 97.62 107 PHE A CA 1
ATOM 871 C C . PHE A 1 107 ? -10.881 1.066 -14.097 1.00 97.62 107 PHE A C 1
ATOM 873 O O . PHE A 1 107 ? -12.068 0.744 -14.111 1.00 97.62 107 PHE A O 1
ATOM 880 N N . SER A 1 108 ? -10.406 1.979 -14.947 1.00 98.38 108 SER A N 1
ATOM 881 C CA . SER A 1 108 ? -11.197 2.728 -15.933 1.00 98.38 108 SER A CA 1
ATOM 882 C C . SER A 1 108 ? -10.428 2.898 -17.257 1.00 98.38 108 SER A C 1
ATOM 884 O O . SER A 1 108 ? -9.186 2.906 -17.282 1.00 98.38 108 SER A O 1
ATOM 886 N N . PRO A 1 109 ? -11.119 3.084 -18.402 1.00 97.69 109 PRO A N 1
ATOM 887 C CA . PRO A 1 109 ? -10.503 3.593 -19.626 1.00 97.69 109 PRO A CA 1
ATOM 888 C C . PRO A 1 109 ? -9.831 4.964 -19.443 1.00 97.69 109 PRO A C 1
ATOM 890 O O . PRO A 1 109 ? -8.858 5.257 -20.138 1.00 97.69 109 PRO A O 1
ATOM 893 N N . SER A 1 110 ? -10.299 5.787 -18.497 1.00 98.31 110 SER A N 1
ATOM 894 C CA . SER A 1 110 ? -9.752 7.121 -18.239 1.00 98.31 110 SER A CA 1
ATOM 895 C C . SER A 1 110 ? -8.586 7.084 -17.254 1.00 98.31 110 SER A C 1
ATOM 897 O O . SER A 1 110 ? -8.756 6.772 -16.075 1.00 98.31 110 SER A O 1
ATOM 899 N N . LYS A 1 111 ? -7.401 7.503 -17.716 1.00 97.56 111 LYS A N 1
ATOM 900 C CA . LYS A 1 111 ? -6.220 7.672 -16.852 1.00 97.56 111 LYS A CA 1
ATOM 901 C C . LYS A 1 111 ? -6.445 8.691 -15.737 1.00 97.56 111 LYS A C 1
ATOM 903 O O . LYS A 1 111 ? -5.889 8.537 -14.656 1.00 97.56 111 LYS A O 1
ATOM 908 N N . PHE A 1 112 ? -7.246 9.723 -16.003 1.00 98.44 112 PHE A N 1
ATOM 909 C CA . PHE A 1 112 ? -7.585 10.725 -15.000 1.00 98.44 112 PHE A CA 1
ATOM 910 C C . PHE A 1 112 ? -8.373 10.090 -13.851 1.00 98.44 112 PHE A C 1
ATOM 912 O O . PHE A 1 112 ? -7.946 10.198 -12.709 1.00 98.44 112 PHE A O 1
ATOM 919 N N . ILE A 1 113 ? -9.435 9.333 -14.162 1.00 98.62 113 ILE A N 1
ATOM 920 C CA . ILE A 1 113 ? -10.232 8.622 -13.147 1.00 98.62 113 ILE A CA 1
ATOM 921 C C . ILE A 1 113 ? -9.345 7.677 -12.339 1.00 98.62 113 ILE A C 1
ATOM 923 O O . ILE A 1 113 ? -9.368 7.732 -11.115 1.00 98.62 113 ILE A O 1
ATOM 927 N N . ASN A 1 114 ? -8.521 6.866 -13.010 1.00 98.62 114 ASN A N 1
ATOM 928 C CA . ASN A 1 114 ? -7.600 5.950 -12.336 1.00 98.62 114 ASN A CA 1
ATOM 929 C C . ASN A 1 114 ? -6.686 6.698 -11.362 1.00 98.62 114 ASN A C 1
ATOM 931 O O . ASN A 1 114 ? -6.601 6.347 -10.192 1.00 98.62 114 ASN A O 1
ATOM 935 N N . ASN A 1 115 ? -6.022 7.757 -11.824 1.00 98.56 115 AS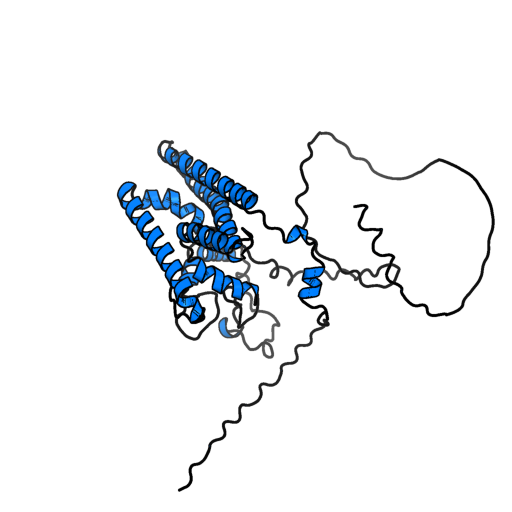N A N 1
ATOM 936 C CA . ASN A 1 115 ? -5.078 8.472 -10.979 1.00 98.56 115 ASN A CA 1
ATOM 937 C C . ASN A 1 115 ? -5.756 9.199 -9.820 1.00 98.56 115 ASN A C 1
ATOM 939 O O . ASN A 1 115 ? -5.212 9.186 -8.724 1.00 98.56 115 ASN A O 1
ATOM 943 N N . THR A 1 116 ? -6.938 9.778 -10.023 1.00 98.62 116 THR A N 1
ATOM 944 C CA . THR A 1 116 ? -7.684 10.435 -8.945 1.00 98.62 116 THR A CA 1
ATOM 945 C C . THR A 1 116 ? -8.175 9.429 -7.908 1.00 98.62 116 THR A C 1
ATOM 947 O O . THR A 1 116 ? -7.929 9.622 -6.721 1.00 98.62 116 THR A O 1
ATOM 950 N N . VAL A 1 117 ? -8.834 8.346 -8.335 1.00 98.69 117 VAL A N 1
ATOM 951 C CA . VAL A 1 117 ? -9.359 7.315 -7.424 1.00 98.69 117 VAL A CA 1
ATOM 952 C C . VAL A 1 117 ? -8.215 6.636 -6.678 1.00 98.69 117 VAL A C 1
ATOM 954 O O . VAL A 1 117 ? -8.243 6.566 -5.452 1.00 98.69 117 VAL A O 1
ATOM 957 N N . GLY A 1 118 ? -7.177 6.206 -7.397 1.00 98.44 118 GLY A N 1
ATOM 958 C CA . GLY A 1 118 ? -5.992 5.599 -6.803 1.00 98.44 118 GLY A CA 1
ATOM 959 C C . GLY A 1 118 ? -5.315 6.528 -5.798 1.00 98.44 118 GLY A C 1
ATOM 960 O O . GLY A 1 118 ? -5.042 6.101 -4.681 1.00 98.44 118 GLY A O 1
ATOM 961 N N . TRP A 1 119 ? -5.128 7.810 -6.136 1.00 98.62 119 TRP A N 1
ATOM 962 C CA . TRP A 1 119 ? -4.525 8.789 -5.228 1.00 98.62 119 TRP A CA 1
ATOM 963 C C . TRP A 1 119 ? -5.329 8.984 -3.947 1.00 98.62 119 TRP A C 1
ATOM 965 O O . TRP A 1 119 ? -4.734 8.962 -2.872 1.00 98.62 119 TRP A O 1
ATOM 975 N N . VAL A 1 120 ? -6.654 9.119 -4.036 1.00 98.38 120 VAL A N 1
ATOM 976 C CA . VAL A 1 120 ? -7.516 9.252 -2.851 1.00 98.38 120 VAL A CA 1
ATOM 977 C C . VAL A 1 120 ? -7.409 8.007 -1.969 1.00 98.38 120 VAL A C 1
ATOM 979 O O . VAL A 1 120 ? -7.059 8.122 -0.797 1.00 98.38 120 VAL A O 1
ATOM 982 N N . LEU A 1 121 ? -7.647 6.820 -2.534 1.00 97.44 121 LEU A N 1
ATOM 983 C CA . LEU A 1 121 ? -7.700 5.570 -1.771 1.00 97.44 121 LEU A CA 1
ATOM 984 C C . LEU A 1 121 ? -6.351 5.203 -1.146 1.00 97.44 121 LEU A C 1
ATOM 986 O O . LEU A 1 121 ? -6.283 4.892 0.042 1.00 97.44 121 LEU A O 1
ATOM 990 N N . HIS A 1 122 ? -5.261 5.260 -1.916 1.00 97.50 122 HIS A N 1
ATOM 991 C CA . HIS A 1 122 ? -3.927 4.981 -1.382 1.00 97.50 122 HIS A CA 1
ATOM 992 C C . HIS A 1 122 ? -3.493 6.034 -0.365 1.00 97.50 122 HIS A C 1
ATOM 994 O O . HIS A 1 122 ? -2.944 5.647 0.660 1.00 97.50 122 HIS A O 1
ATOM 1000 N N . SER A 1 123 ? -3.813 7.322 -0.546 1.00 97.06 123 SER A N 1
ATOM 1001 C CA . SER A 1 123 ? -3.509 8.336 0.478 1.00 97.06 123 SER A CA 1
ATOM 1002 C C . SER A 1 123 ? -4.232 8.053 1.796 1.00 97.06 123 SER A C 1
ATOM 1004 O O . SER A 1 123 ? -3.610 8.147 2.853 1.00 97.06 123 SER A O 1
ATOM 1006 N N . THR A 1 124 ? -5.505 7.635 1.752 1.00 93.50 124 THR A N 1
ATOM 1007 C CA . THR A 1 124 ? -6.263 7.207 2.944 1.00 93.50 124 THR A CA 1
ATOM 1008 C C . THR A 1 124 ? -5.620 6.011 3.656 1.00 93.50 124 THR A C 1
ATOM 1010 O O . THR A 1 124 ? -5.729 5.886 4.873 1.00 93.50 124 THR A O 1
ATOM 1013 N N . LEU A 1 125 ? -4.905 5.163 2.916 1.00 92.31 125 LEU A N 1
ATOM 1014 C CA . LEU A 1 125 ? -4.155 4.011 3.428 1.00 92.31 125 LEU A CA 1
ATOM 1015 C C . LEU A 1 125 ? -2.668 4.327 3.703 1.00 92.31 125 LEU A C 1
ATOM 1017 O O . LEU A 1 125 ? -1.864 3.414 3.876 1.00 92.31 125 LEU A O 1
ATOM 1021 N N . LEU A 1 126 ? -2.288 5.610 3.709 1.00 93.81 126 LEU A N 1
ATOM 1022 C CA . LEU A 1 126 ? -0.911 6.114 3.839 1.00 93.81 126 LEU A CA 1
ATOM 1023 C C . LEU A 1 126 ? 0.090 5.501 2.840 1.00 93.81 126 LEU A C 1
ATOM 1025 O O . LEU A 1 126 ? 1.272 5.318 3.138 1.00 93.81 126 LEU A O 1
ATOM 1029 N N . VAL A 1 127 ? -0.370 5.230 1.623 1.00 95.88 127 VAL A N 1
ATOM 1030 C CA . VAL A 1 127 ? 0.448 4.811 0.483 1.00 95.88 127 VAL A CA 1
ATOM 1031 C C . VAL A 1 127 ? 0.645 6.000 -0.467 1.00 95.88 127 VAL A C 1
ATOM 1033 O O . VAL A 1 127 ? -0.336 6.576 -0.941 1.00 95.88 127 VAL A O 1
ATOM 1036 N N . PRO A 1 128 ? 1.890 6.410 -0.780 1.00 97.69 128 PRO A N 1
ATOM 1037 C CA . PRO A 1 128 ? 2.135 7.530 -1.685 1.00 97.69 128 PRO A CA 1
ATOM 1038 C C . PRO A 1 128 ? 1.858 7.104 -3.137 1.00 97.69 128 PRO A C 1
ATOM 1040 O O . PRO A 1 128 ? 2.756 6.637 -3.834 1.00 97.69 128 PRO A O 1
ATOM 1043 N N . TYR A 1 129 ? 0.608 7.251 -3.590 1.00 98.44 129 TYR A N 1
ATOM 1044 C CA . TYR A 1 129 ? 0.081 6.627 -4.814 1.00 98.44 129 TYR A CA 1
ATOM 1045 C C . TYR A 1 129 ? 0.961 6.768 -6.060 1.00 98.44 129 TYR A C 1
ATOM 1047 O O . TYR A 1 129 ? 1.282 5.762 -6.686 1.00 98.44 129 TYR A O 1
ATOM 1055 N N . HIS A 1 130 ? 1.361 7.980 -6.461 1.00 98.44 130 HIS A N 1
ATOM 1056 C CA . HIS A 1 130 ? 2.153 8.119 -7.683 1.00 98.44 130 HIS A CA 1
ATOM 1057 C C . HIS A 1 130 ? 3.587 7.630 -7.493 1.00 98.44 130 HIS A C 1
ATOM 1059 O O . HIS A 1 130 ? 4.118 6.972 -8.384 1.00 98.44 130 HIS A O 1
ATOM 1065 N N . SER A 1 131 ? 4.201 7.900 -6.341 1.00 98.12 131 SER A N 1
ATOM 1066 C CA . SER A 1 131 ? 5.524 7.360 -6.021 1.00 98.12 131 SER A CA 1
ATOM 1067 C C . SER A 1 131 ? 5.529 5.837 -6.126 1.00 98.12 131 SER A C 1
ATOM 1069 O O . SER A 1 131 ? 6.385 5.258 -6.795 1.00 98.12 131 SER A O 1
ATOM 1071 N N . TRP A 1 132 ? 4.530 5.196 -5.520 1.00 97.94 132 TRP A N 1
ATOM 1072 C CA . TRP A 1 132 ? 4.379 3.752 -5.526 1.00 97.94 132 TRP A CA 1
ATOM 1073 C C . TRP A 1 132 ? 3.993 3.215 -6.910 1.00 97.94 132 TRP A C 1
ATOM 1075 O O . TRP A 1 132 ? 4.658 2.314 -7.399 1.00 97.94 132 TRP A O 1
ATOM 1085 N N . ARG A 1 133 ? 3.010 3.784 -7.627 1.00 97.88 133 ARG A N 1
ATOM 1086 C CA . ARG A 1 133 ? 2.609 3.274 -8.960 1.00 97.88 133 ARG A CA 1
ATOM 1087 C C . ARG A 1 133 ? 3.770 3.314 -9.962 1.00 97.88 133 ARG A C 1
ATOM 1089 O O . ARG A 1 133 ? 3.849 2.480 -10.863 1.00 97.88 133 ARG A O 1
ATOM 1096 N N . ILE A 1 134 ? 4.666 4.294 -9.821 1.00 97.81 134 ILE A N 1
ATOM 1097 C CA . ILE A 1 134 ? 5.843 4.458 -10.673 1.00 97.81 134 ILE A CA 1
ATOM 1098 C C . ILE A 1 134 ? 6.893 3.383 -10.360 1.00 97.81 134 ILE A C 1
ATOM 1100 O O . ILE A 1 134 ? 7.341 2.699 -11.286 1.00 97.81 134 ILE A O 1
ATOM 1104 N N . SER A 1 135 ? 7.278 3.206 -9.088 1.00 96.56 135 SER A N 1
ATOM 1105 C CA . SER A 1 135 ? 8.224 2.149 -8.693 1.00 96.56 135 SER A CA 1
ATOM 1106 C C . SER A 1 135 ? 7.650 0.758 -8.974 1.00 96.56 135 SER A C 1
ATOM 1108 O O . SER A 1 135 ? 8.322 -0.083 -9.568 1.00 96.56 135 SER A O 1
ATOM 1110 N N . HIS A 1 136 ? 6.368 0.557 -8.693 1.00 97.19 136 HIS A N 1
ATOM 1111 C CA . HIS A 1 136 ? 5.629 -0.674 -8.954 1.00 97.19 136 HIS A CA 1
ATOM 1112 C C . HIS A 1 136 ? 5.552 -1.037 -10.440 1.00 97.19 136 HIS A C 1
ATOM 1114 O O . HIS A 1 136 ? 5.809 -2.175 -10.826 1.00 97.19 136 HIS A O 1
ATOM 1120 N N . SER A 1 137 ? 5.292 -0.067 -11.324 1.00 96.12 137 SER A N 1
ATOM 1121 C CA . SER A 1 137 ? 5.330 -0.311 -12.774 1.00 96.12 137 SER A CA 1
ATOM 1122 C C . SER A 1 137 ? 6.713 -0.777 -13.239 1.00 96.12 137 SER A C 1
ATOM 1124 O O . SER A 1 137 ? 6.816 -1.621 -14.131 1.00 96.12 137 SER A O 1
ATOM 1126 N N . ARG A 1 138 ? 7.788 -0.247 -12.644 1.00 95.50 138 ARG A N 1
ATOM 1127 C CA . ARG A 1 138 ? 9.157 -0.697 -12.931 1.00 95.50 138 ARG A CA 1
ATOM 1128 C C . ARG A 1 138 ? 9.433 -2.085 -12.352 1.00 95.50 138 ARG A C 1
ATOM 1130 O O . ARG A 1 138 ? 10.045 -2.881 -13.057 1.00 95.50 138 ARG A O 1
ATOM 1137 N N . HIS A 1 139 ? 8.927 -2.397 -11.156 1.00 94.88 139 HIS A N 1
ATOM 1138 C CA . HIS A 1 139 ? 8.953 -3.753 -10.604 1.00 94.88 139 HIS A CA 1
ATOM 1139 C C . HIS A 1 139 ? 8.316 -4.753 -11.575 1.00 94.88 139 HIS A C 1
ATOM 1141 O O . HIS A 1 139 ? 8.993 -5.680 -11.995 1.00 94.88 139 HIS A O 1
ATOM 1147 N N . HIS A 1 140 ? 7.085 -4.524 -12.038 1.00 95.06 140 HIS A N 1
ATOM 1148 C CA . HIS A 1 140 ? 6.412 -5.443 -12.970 1.00 95.06 140 HIS A CA 1
ATOM 1149 C C . HIS A 1 140 ? 7.125 -5.610 -14.318 1.00 95.06 140 HIS A C 1
ATOM 1151 O O . HIS A 1 140 ? 7.043 -6.665 -14.940 1.00 95.06 140 HIS A O 1
ATOM 1157 N N . LYS A 1 141 ? 7.838 -4.583 -14.793 1.00 93.00 141 LYS A N 1
ATOM 1158 C CA . LYS A 1 141 ? 8.639 -4.676 -16.027 1.00 93.00 141 LYS A CA 1
ATOM 1159 C C . LYS A 1 141 ? 9.930 -5.473 -15.847 1.00 93.00 141 LYS A C 1
ATOM 1161 O O . LYS A 1 141 ? 10.535 -5.867 -16.841 1.00 93.00 141 LYS A O 1
ATOM 1166 N N . ALA A 1 142 ? 10.386 -5.646 -14.612 1.00 92.88 142 ALA A N 1
ATOM 1167 C CA . ALA A 1 142 ? 11.695 -6.192 -14.293 1.00 92.88 142 ALA A CA 1
ATOM 1168 C C . ALA A 1 142 ? 11.654 -7.168 -13.108 1.00 92.88 142 ALA A C 1
ATOM 1170 O O . ALA A 1 142 ? 12.636 -7.277 -12.375 1.00 92.88 142 ALA A O 1
ATOM 1171 N N . THR A 1 143 ? 10.531 -7.862 -12.916 1.00 90.88 143 THR A N 1
ATOM 1172 C CA . THR A 1 143 ? 10.319 -8.756 -11.776 1.00 90.88 143 THR A CA 1
ATOM 1173 C C . THR A 1 143 ? 11.410 -9.820 -11.722 1.00 90.88 143 THR A C 1
ATOM 1175 O O . THR A 1 143 ? 11.685 -10.490 -12.718 1.00 90.88 143 THR A O 1
ATOM 1178 N N . GLY A 1 144 ? 12.055 -9.955 -10.564 1.00 85.88 144 GLY A N 1
ATOM 1179 C CA . GLY A 1 144 ? 13.141 -10.916 -10.348 1.00 85.88 144 GLY A CA 1
ATOM 1180 C C . GLY A 1 144 ? 14.469 -10.535 -11.011 1.00 85.88 144 GLY A C 1
ATOM 1181 O O . GLY A 1 144 ? 15.427 -11.305 -10.963 1.00 85.88 144 GLY A O 1
ATOM 1182 N N . HIS A 1 145 ? 14.571 -9.353 -11.624 1.00 89.31 145 HIS A N 1
ATOM 1183 C CA . HIS A 1 145 ? 15.826 -8.876 -12.191 1.00 89.31 145 HIS A CA 1
ATOM 1184 C C . HIS A 1 145 ? 16.702 -8.247 -11.103 1.00 89.31 145 HIS A C 1
ATOM 1186 O O . HIS A 1 145 ? 16.384 -7.176 -10.585 1.00 89.31 145 HIS A O 1
ATOM 1192 N N . MET A 1 146 ? 17.870 -8.845 -10.854 1.00 87.62 146 MET A N 1
ATOM 1193 C CA . MET A 1 146 ? 18.807 -8.476 -9.775 1.00 87.62 146 MET A CA 1
ATOM 1194 C C . MET A 1 146 ? 19.164 -6.982 -9.692 1.00 87.62 146 MET A C 1
ATOM 1196 O O . MET A 1 146 ? 19.450 -6.474 -8.619 1.00 87.62 146 MET A O 1
ATOM 1200 N N . THR A 1 147 ? 19.173 -6.273 -10.823 1.00 88.00 147 THR A N 1
ATOM 1201 C CA . THR A 1 147 ? 19.547 -4.846 -10.885 1.00 88.00 147 THR A CA 1
ATOM 1202 C C . THR A 1 147 ? 18.450 -3.917 -11.400 1.00 88.00 147 THR A C 1
ATOM 1204 O O . THR A 1 147 ? 18.732 -2.763 -11.699 1.00 88.00 147 THR A O 1
ATOM 1207 N N . LYS A 1 148 ? 17.220 -4.408 -11.599 1.00 89.81 148 LYS A N 1
ATOM 1208 C CA . LYS A 1 148 ? 16.129 -3.601 -12.187 1.00 89.81 148 LYS A CA 1
ATOM 1209 C C . LYS A 1 148 ? 14.799 -3.714 -11.441 1.00 89.81 148 LYS A C 1
ATOM 1211 O O . LYS A 1 148 ? 13.978 -2.802 -11.569 1.00 89.81 148 LYS A O 1
ATOM 1216 N N . ASP A 1 149 ? 14.606 -4.762 -10.643 1.00 92.62 149 ASP A N 1
ATOM 1217 C CA . ASP A 1 149 ? 13.462 -4.891 -9.741 1.00 92.62 149 ASP A CA 1
ATOM 1218 C C . ASP A 1 149 ? 13.489 -3.789 -8.663 1.00 92.62 149 ASP A C 1
ATOM 1220 O O . ASP A 1 149 ? 14.547 -3.443 -8.148 1.00 92.62 149 ASP A O 1
ATOM 1224 N N . GLN A 1 150 ? 12.343 -3.186 -8.347 1.00 92.38 150 GLN A N 1
ATOM 1225 C CA . GLN A 1 150 ? 12.246 -2.057 -7.414 1.00 92.38 150 GLN A CA 1
ATOM 1226 C C . GLN A 1 150 ? 11.881 -2.443 -5.977 1.00 92.38 150 GLN A C 1
ATOM 1228 O O . GLN A 1 150 ? 11.829 -1.548 -5.138 1.00 92.38 150 GLN A O 1
ATOM 1233 N N . VAL A 1 151 ? 11.576 -3.708 -5.674 1.00 90.19 151 VAL A N 1
ATOM 1234 C CA . VAL A 1 151 ? 11.007 -4.068 -4.357 1.00 90.19 151 VAL A CA 1
ATOM 1235 C C . VAL A 1 151 ? 11.347 -5.468 -3.856 1.00 90.19 151 VAL A C 1
ATOM 1237 O O . VAL A 1 151 ? 11.354 -5.667 -2.645 1.00 90.19 151 VAL A O 1
ATOM 1240 N N . PHE A 1 152 ? 11.628 -6.434 -4.731 1.00 87.25 152 PHE A N 1
ATOM 1241 C CA . PHE A 1 152 ? 11.932 -7.810 -4.319 1.00 87.25 152 PHE A CA 1
ATOM 1242 C C . PHE A 1 152 ? 13.272 -8.270 -4.888 1.00 87.25 152 PHE A C 1
ATOM 1244 O O . PHE A 1 152 ? 13.362 -9.325 -5.517 1.00 87.25 152 PHE A O 1
ATOM 1251 N N . VAL A 1 153 ? 14.319 -7.463 -4.692 1.00 88.69 153 VAL A N 1
ATOM 1252 C CA . VAL A 1 153 ? 15.676 -7.815 -5.130 1.00 88.69 153 VAL A CA 1
ATOM 1253 C C . VAL A 1 153 ? 16.228 -8.911 -4.206 1.00 88.69 153 VAL A C 1
ATOM 1255 O O . VAL A 1 153 ? 16.350 -8.675 -3.003 1.00 88.69 153 VAL A O 1
ATOM 1258 N N . PRO A 1 154 ? 16.565 -10.109 -4.720 1.00 85.00 154 PRO A N 1
ATOM 1259 C CA . PRO A 1 154 ? 17.149 -11.162 -3.896 1.00 85.00 154 PRO A CA 1
ATOM 1260 C C . PRO A 1 154 ? 18.518 -10.754 -3.350 1.00 85.00 154 PRO A C 1
ATOM 1262 O O . PRO A 1 154 ? 19.316 -10.130 -4.053 1.00 85.00 154 PRO A O 1
ATOM 1265 N N . LEU A 1 155 ? 18.817 -11.169 -2.118 1.00 84.06 155 LEU A N 1
ATOM 1266 C CA . LEU A 1 155 ? 20.159 -11.027 -1.559 1.00 84.06 155 LEU A CA 1
ATOM 1267 C C . LEU A 1 155 ? 21.156 -11.854 -2.378 1.00 84.06 155 LEU A C 1
ATOM 1269 O O . LEU A 1 155 ? 20.882 -12.990 -2.770 1.00 84.06 155 LEU A O 1
ATOM 1273 N N . THR A 1 156 ? 22.326 -11.281 -2.639 1.00 85.06 156 THR A N 1
ATOM 1274 C CA . THR A 1 156 ? 23.425 -11.998 -3.293 1.00 85.06 156 THR A CA 1
ATOM 1275 C C . THR A 1 156 ? 24.188 -12.859 -2.286 1.00 85.06 156 THR A C 1
ATOM 1277 O O . THR A 1 156 ? 24.141 -12.607 -1.083 1.00 85.06 156 THR A O 1
ATOM 1280 N N . ARG A 1 157 ? 24.955 -13.843 -2.775 1.00 84.62 157 ARG A N 1
ATOM 1281 C CA . ARG A 1 157 ? 25.811 -14.701 -1.933 1.00 84.62 157 ARG A CA 1
ATOM 1282 C C . ARG A 1 157 ? 26.760 -13.884 -1.049 1.00 84.62 157 ARG A C 1
ATOM 1284 O O . ARG A 1 157 ? 26.877 -14.162 0.137 1.00 84.62 157 ARG A O 1
ATOM 1291 N N . SER A 1 158 ? 27.338 -12.807 -1.582 1.00 84.75 158 SER A N 1
ATOM 1292 C CA . SER A 1 158 ? 28.186 -11.905 -0.798 1.00 84.75 158 SER A CA 1
ATOM 1293 C C . SER A 1 158 ? 27.416 -11.109 0.261 1.00 84.75 158 SER A C 1
ATOM 1295 O O . SER A 1 158 ? 27.988 -10.812 1.306 1.00 84.75 158 SER A O 1
ATOM 1297 N N . ASN A 1 159 ? 26.131 -10.787 0.050 1.00 84.12 159 ASN A N 1
ATOM 1298 C CA . ASN A 1 159 ? 25.314 -10.114 1.070 1.00 84.12 159 ASN A CA 1
ATOM 1299 C C . ASN A 1 159 ? 25.062 -10.995 2.297 1.00 84.12 159 ASN A C 1
ATOM 1301 O O . ASN A 1 159 ? 24.916 -10.464 3.393 1.00 84.12 159 ASN A O 1
ATOM 1305 N N . VAL A 1 160 ? 25.012 -12.314 2.111 1.00 83.62 160 VAL A N 1
ATOM 1306 C CA . VAL A 1 160 ? 24.802 -13.295 3.188 1.00 83.62 160 VAL A CA 1
ATOM 1307 C C . VAL A 1 160 ? 26.105 -13.955 3.656 1.00 83.62 160 VAL A C 1
ATOM 1309 O O . VAL A 1 160 ? 26.066 -14.901 4.430 1.00 83.62 160 VAL A O 1
ATOM 1312 N N . GLY A 1 161 ? 27.267 -13.458 3.213 1.00 83.81 161 GLY A N 1
ATOM 1313 C CA . GLY A 1 161 ? 28.578 -13.953 3.650 1.00 83.81 161 GLY A CA 1
ATOM 1314 C C . GLY A 1 161 ? 28.995 -15.308 3.066 1.00 83.81 161 GLY A C 1
ATOM 1315 O O . GLY A 1 161 ? 29.944 -15.908 3.562 1.00 83.81 161 GLY A O 1
ATOM 1316 N N . LEU A 1 162 ? 28.323 -15.783 2.015 1.00 82.19 162 LEU A N 1
ATOM 1317 C CA . LEU A 1 162 ? 28.643 -17.043 1.344 1.00 82.19 162 LEU A CA 1
ATOM 1318 C C . LEU A 1 162 ? 29.763 -16.866 0.300 1.00 82.19 162 LEU A C 1
ATOM 1320 O O . LEU A 1 162 ? 29.848 -15.806 -0.337 1.00 82.19 162 LEU A O 1
ATOM 1324 N N . PRO A 1 163 ? 30.597 -17.901 0.065 1.00 82.50 163 PRO A N 1
ATOM 1325 C CA . PRO A 1 163 ? 31.650 -17.856 -0.949 1.00 82.50 163 PRO A CA 1
ATOM 1326 C C . PRO A 1 163 ? 31.072 -17.708 -2.370 1.00 82.50 163 PRO A C 1
ATOM 1328 O O . PRO A 1 163 ? 29.875 -17.913 -2.586 1.00 82.50 163 PRO A O 1
ATOM 1331 N N . PRO A 1 164 ? 31.878 -17.351 -3.382 1.00 85.00 164 PRO A N 1
ATOM 1332 C CA . PRO A 1 164 ? 31.480 -17.462 -4.787 1.00 85.00 164 PRO A CA 1
ATOM 1333 C C . PRO A 1 164 ? 30.979 -18.876 -5.133 1.00 85.00 164 PRO A C 1
ATOM 1335 O O . PRO A 1 164 ? 31.440 -19.849 -4.546 1.00 85.00 164 PRO A O 1
ATOM 1338 N N . LYS A 1 165 ? 30.019 -19.002 -6.064 1.00 78.81 165 LYS A N 1
ATOM 1339 C CA . LYS A 1 165 ? 29.371 -20.294 -6.379 1.00 78.81 165 LYS A CA 1
ATOM 1340 C C . LYS A 1 165 ? 30.374 -21.359 -6.850 1.00 78.81 165 LYS A C 1
ATOM 1342 O O . LYS A 1 165 ? 30.245 -22.516 -6.499 1.00 78.81 165 LYS A O 1
ATOM 1347 N N . ASP A 1 166 ? 31.370 -20.957 -7.627 1.00 81.38 166 ASP A N 1
ATOM 1348 C CA . ASP A 1 166 ? 32.470 -21.796 -8.121 1.00 81.38 166 ASP A CA 1
ATOM 1349 C C . ASP A 1 166 ? 33.372 -22.360 -7.011 1.00 81.38 166 ASP A C 1
ATOM 1351 O O . ASP A 1 166 ? 34.117 -23.306 -7.246 1.00 81.38 166 ASP A O 1
ATOM 1355 N N . GLN A 1 167 ? 33.319 -21.768 -5.819 1.00 81.12 167 GLN A N 1
ATOM 1356 C CA . GLN A 1 167 ? 34.134 -22.121 -4.658 1.00 81.12 167 GLN A CA 1
ATOM 1357 C C . GLN A 1 167 ? 33.292 -22.698 -3.518 1.00 81.12 167 GLN A C 1
ATOM 1359 O O . GLN A 1 167 ? 33.827 -22.923 -2.433 1.00 81.12 167 GLN A O 1
ATOM 1364 N N . ASP A 1 168 ? 31.993 -22.902 -3.741 1.00 75.50 168 ASP A N 1
ATOM 1365 C CA . ASP A 1 168 ? 31.092 -23.458 -2.743 1.00 75.50 168 ASP A CA 1
ATOM 1366 C C . ASP A 1 168 ? 31.075 -24.989 -2.857 1.00 75.50 168 ASP A C 1
ATOM 1368 O O . ASP A 1 168 ? 30.597 -25.514 -3.864 1.00 75.50 168 ASP A O 1
ATOM 1372 N N . PRO A 1 169 ? 31.641 -25.724 -1.884 1.00 66.88 169 PRO A N 1
ATOM 1373 C CA . PRO A 1 169 ? 31.676 -27.184 -1.928 1.00 66.88 169 PRO A CA 1
ATOM 1374 C C . PRO A 1 169 ? 30.289 -27.810 -1.731 1.00 66.88 169 PRO A C 1
ATOM 1376 O O . PRO A 1 169 ? 30.079 -28.962 -2.108 1.00 66.88 169 PRO A O 1
ATOM 1379 N N . GLU A 1 170 ? 29.351 -27.061 -1.153 1.00 65.19 170 GLU A N 1
ATOM 1380 C CA . GLU A 1 170 ? 27.951 -27.431 -1.039 1.00 65.19 170 GLU A CA 1
ATOM 1381 C C . GLU A 1 170 ? 27.189 -26.561 -2.041 1.00 65.19 170 GLU A C 1
ATOM 1383 O O . GLU A 1 170 ? 27.139 -25.354 -1.894 1.00 65.19 170 GLU A O 1
ATOM 1388 N N . ASP A 1 171 ? 26.616 -27.126 -3.104 1.00 59.97 171 ASP A N 1
ATOM 1389 C CA . ASP A 1 171 ? 25.914 -26.393 -4.183 1.00 59.97 171 ASP A CA 1
ATOM 1390 C C . ASP A 1 171 ? 24.619 -25.652 -3.721 1.00 59.97 171 ASP A C 1
ATOM 1392 O O . ASP A 1 171 ? 23.683 -25.421 -4.495 1.00 59.97 171 ASP A O 1
ATOM 1396 N N . GLY A 1 172 ? 24.519 -25.290 -2.441 1.00 58.66 172 GLY A N 1
ATOM 1397 C CA . GLY A 1 172 ? 23.366 -24.705 -1.775 1.00 58.66 172 GLY A CA 1
ATOM 1398 C C . GLY A 1 172 ? 23.720 -23.476 -0.940 1.00 58.66 172 GLY A C 1
ATOM 1399 O O . GLY A 1 172 ? 24.860 -23.215 -0.587 1.00 58.66 172 GLY A O 1
ATOM 1400 N N . MET A 1 173 ? 22.703 -22.681 -0.620 1.00 59.72 173 MET A N 1
ATOM 1401 C CA . MET A 1 173 ? 22.800 -21.763 0.514 1.00 59.72 173 MET A CA 1
ATOM 1402 C C . MET A 1 173 ? 22.988 -22.644 1.763 1.00 59.72 173 MET A C 1
ATOM 1404 O O . MET A 1 173 ? 22.239 -23.617 1.893 1.00 59.72 173 MET A O 1
ATOM 1408 N N . ASP A 1 174 ? 23.946 -22.334 2.644 1.00 58.72 174 ASP A N 1
ATOM 1409 C CA . ASP A 1 174 ? 24.014 -22.907 3.999 1.00 58.72 174 ASP A CA 1
ATOM 1410 C C . ASP A 1 174 ? 22.747 -22.467 4.744 1.00 58.72 174 ASP A C 1
ATOM 1412 O O . ASP A 1 174 ? 22.688 -21.415 5.382 1.00 58.72 174 ASP A O 1
ATOM 1416 N N . HIS A 1 175 ? 21.661 -23.194 4.492 1.00 62.09 175 HIS A N 1
ATOM 1417 C CA . HIS A 1 175 ? 20.379 -22.960 5.110 1.00 62.09 175 HIS A CA 1
ATOM 1418 C C . HIS A 1 175 ? 20.487 -23.528 6.509 1.00 62.09 175 HIS A C 1
ATOM 1420 O O . HIS A 1 175 ? 20.537 -24.748 6.696 1.00 62.09 175 HIS A O 1
ATOM 1426 N N . SER A 1 176 ? 20.484 -22.643 7.500 1.00 69.81 176 SER A N 1
ATOM 1427 C CA . SER A 1 176 ? 20.281 -23.073 8.872 1.00 69.81 176 SER A CA 1
ATOM 1428 C C . SER A 1 176 ? 19.013 -23.923 8.912 1.00 69.81 176 SER A C 1
ATOM 1430 O O . SER A 1 176 ? 18.001 -23.577 8.301 1.00 69.81 176 SER A O 1
ATOM 1432 N N . VAL A 1 177 ? 19.017 -25.017 9.678 1.00 68.38 177 VAL A N 1
ATOM 1433 C CA . VAL A 1 177 ? 17.803 -25.828 9.910 1.00 68.38 177 VAL A CA 1
ATOM 1434 C C . VAL A 1 177 ? 16.650 -24.957 10.448 1.00 68.38 177 VAL A C 1
ATOM 1436 O O . VAL A 1 177 ? 15.477 -25.312 10.339 1.00 68.38 177 VAL A O 1
ATOM 1439 N N . PHE A 1 178 ? 16.974 -23.782 10.995 1.00 76.31 178 PHE A N 1
ATOM 1440 C CA . PHE A 1 178 ? 16.016 -22.800 11.480 1.00 76.31 178 PHE A CA 1
ATOM 1441 C C . PHE A 1 178 ? 15.462 -21.844 10.414 1.00 76.31 178 PHE A C 1
ATOM 1443 O O . PHE A 1 178 ? 14.458 -21.192 10.702 1.00 76.31 178 PHE A O 1
ATOM 1450 N N . ASP A 1 179 ? 16.033 -21.756 9.211 1.00 71.75 179 ASP A N 1
ATOM 1451 C CA . ASP A 1 179 ? 15.587 -20.809 8.174 1.00 71.75 179 ASP A CA 1
ATOM 1452 C C . ASP A 1 179 ? 14.161 -21.108 7.695 1.00 71.75 179 ASP A C 1
ATOM 1454 O O . ASP A 1 179 ? 13.375 -20.193 7.443 1.00 71.75 179 ASP A O 1
ATOM 1458 N N . GLU A 1 180 ? 13.795 -22.392 7.650 1.00 77.44 180 GLU A N 1
ATOM 1459 C CA . GLU A 1 180 ? 12.445 -22.861 7.309 1.00 77.44 180 GLU A CA 1
ATOM 1460 C C . GLU A 1 180 ? 11.609 -23.240 8.544 1.00 77.44 180 GLU A C 1
ATOM 1462 O O . GLU A 1 180 ? 10.482 -23.725 8.419 1.00 77.44 180 GLU A O 1
ATOM 1467 N N . ALA A 1 181 ? 12.117 -23.004 9.760 1.00 89.06 181 ALA A N 1
ATOM 1468 C CA . ALA A 1 181 ? 11.359 -23.315 10.965 1.00 89.06 181 ALA A CA 1
ATOM 1469 C C . ALA A 1 181 ? 10.084 -22.447 11.035 1.00 89.06 181 ALA A C 1
ATOM 1471 O O . ALA A 1 181 ? 10.148 -21.229 10.811 1.00 89.06 181 ALA A O 1
ATOM 1472 N N . PRO A 1 182 ? 8.924 -23.022 11.420 1.00 90.50 182 PRO A N 1
ATOM 1473 C CA . PRO A 1 182 ? 7.672 -22.271 11.524 1.00 90.50 182 PRO A CA 1
ATOM 1474 C C . PRO A 1 182 ? 7.782 -21.021 12.405 1.00 90.50 182 PRO A C 1
ATOM 1476 O O . PRO A 1 182 ? 7.177 -19.997 12.099 1.00 90.50 182 PRO A O 1
ATOM 1479 N N . ILE A 1 183 ? 8.593 -21.079 13.469 1.00 89.31 183 ILE A N 1
ATOM 1480 C CA . ILE A 1 183 ? 8.802 -19.951 14.383 1.00 89.31 183 ILE A CA 1
ATOM 1481 C C . ILE A 1 183 ? 9.583 -18.801 13.733 1.00 89.31 183 ILE A C 1
ATOM 1483 O O . ILE A 1 183 ? 9.209 -17.643 13.903 1.00 89.31 183 ILE A O 1
ATOM 1487 N N . THR A 1 184 ? 10.608 -19.106 12.935 1.00 87.12 184 THR A N 1
ATOM 1488 C CA . THR A 1 184 ? 11.387 -18.114 12.181 1.00 87.12 184 THR A CA 1
ATOM 1489 C C . THR A 1 184 ? 10.522 -17.466 11.110 1.00 87.12 184 THR A C 1
ATOM 1491 O O . THR A 1 184 ? 10.508 -16.246 10.965 1.00 87.12 184 THR A O 1
ATOM 1494 N N . THR A 1 185 ? 9.725 -18.270 10.403 1.00 87.56 185 THR A N 1
ATOM 1495 C CA . THR A 1 185 ? 8.768 -17.776 9.404 1.00 87.56 185 THR A CA 1
ATOM 1496 C C . THR A 1 185 ? 7.730 -16.851 10.042 1.00 87.56 185 THR A C 1
ATOM 1498 O O . THR A 1 185 ? 7.485 -15.758 9.533 1.00 87.56 185 THR A O 1
ATOM 1501 N N . LEU A 1 186 ? 7.163 -17.241 11.188 1.00 87.69 186 LEU A N 1
ATOM 1502 C CA . LEU A 1 186 ? 6.224 -16.409 11.939 1.00 87.69 186 LEU A CA 1
ATOM 1503 C C . LEU A 1 186 ? 6.868 -15.092 12.384 1.00 87.69 186 LEU A C 1
ATOM 1505 O O . LEU A 1 186 ? 6.274 -14.030 12.211 1.00 87.69 186 LEU A O 1
ATOM 1509 N N . PHE A 1 187 ? 8.090 -15.142 12.912 1.00 88.12 187 PHE A N 1
ATOM 1510 C CA . PHE A 1 187 ? 8.837 -13.951 13.311 1.00 88.12 187 PHE A CA 1
ATOM 1511 C C . PHE A 1 187 ? 9.089 -13.006 12.125 1.00 88.12 187 PHE A C 1
ATOM 1513 O O . PHE A 1 187 ? 8.838 -11.804 12.223 1.00 88.12 187 PHE A O 1
ATOM 1520 N N . ASN A 1 188 ? 9.484 -13.550 10.972 1.00 85.44 188 ASN A N 1
ATOM 1521 C CA . ASN A 1 188 ? 9.669 -12.782 9.742 1.00 85.44 188 ASN A CA 1
ATOM 1522 C C . ASN A 1 188 ? 8.362 -12.142 9.256 1.00 85.44 188 ASN A C 1
ATOM 1524 O O . ASN A 1 188 ? 8.376 -10.990 8.819 1.00 85.44 188 ASN A O 1
ATOM 1528 N N . PHE A 1 189 ? 7.226 -12.837 9.371 1.00 85.38 189 PHE A N 1
ATOM 1529 C CA . PHE A 1 189 ? 5.919 -12.247 9.077 1.00 85.38 189 PHE A CA 1
ATOM 1530 C C . PHE A 1 189 ? 5.585 -11.095 10.017 1.00 85.38 189 PHE A C 1
ATOM 1532 O O . PHE A 1 189 ? 5.150 -10.049 9.544 1.00 85.38 189 PHE A O 1
ATOM 1539 N N . VAL A 1 190 ? 5.837 -11.235 11.320 1.00 85.06 190 VAL A N 1
ATOM 1540 C CA . VAL A 1 190 ? 5.615 -10.146 12.282 1.00 85.06 190 VAL A CA 1
ATOM 1541 C C . VAL A 1 190 ? 6.441 -8.917 11.905 1.00 85.06 190 VAL A C 1
ATOM 1543 O O . VAL A 1 190 ? 5.893 -7.817 11.860 1.00 85.06 190 VAL A O 1
ATOM 1546 N N . ILE A 1 191 ? 7.724 -9.082 11.567 1.00 84.88 191 ILE A N 1
ATOM 1547 C CA . ILE A 1 191 ? 8.575 -7.966 11.124 1.00 84.88 191 ILE A CA 1
ATOM 1548 C C . ILE A 1 191 ? 8.030 -7.339 9.836 1.00 84.88 191 ILE A C 1
ATOM 1550 O O . ILE A 1 191 ? 7.849 -6.120 9.768 1.00 84.88 191 ILE A O 1
ATOM 1554 N N . MET A 1 192 ? 7.747 -8.160 8.823 1.00 83.31 192 MET A N 1
ATOM 1555 C CA . MET A 1 192 ? 7.283 -7.692 7.517 1.00 83.31 192 MET A CA 1
ATOM 1556 C C . MET A 1 192 ? 5.964 -6.919 7.629 1.00 83.31 192 MET A C 1
ATOM 1558 O O . MET A 1 192 ? 5.868 -5.802 7.122 1.00 83.31 192 MET A O 1
ATOM 1562 N N . PHE A 1 193 ? 4.978 -7.469 8.341 1.00 78.88 193 PHE A N 1
ATOM 1563 C CA . PHE A 1 193 ? 3.651 -6.870 8.499 1.00 78.88 193 PHE A CA 1
ATOM 1564 C C . PHE A 1 193 ? 3.611 -5.684 9.471 1.00 78.88 193 PHE A C 1
ATOM 1566 O O . PHE A 1 193 ? 2.668 -4.897 9.425 1.00 78.88 193 PHE A O 1
ATOM 1573 N N . SER A 1 194 ? 4.611 -5.530 10.344 1.00 79.31 194 SER A N 1
ATOM 1574 C CA . SER A 1 194 ? 4.653 -4.410 11.298 1.00 79.31 194 SER A CA 1
ATOM 1575 C C . SER A 1 194 ? 5.467 -3.218 10.795 1.00 79.31 194 SER A C 1
ATOM 1577 O O . SER A 1 194 ? 5.140 -2.082 11.128 1.00 79.31 194 SER A O 1
ATOM 1579 N N . GLY A 1 195 ? 6.536 -3.461 10.029 1.00 83.62 195 GLY A N 1
ATOM 1580 C CA . GLY A 1 195 ? 7.483 -2.408 9.641 1.00 83.62 195 GLY A CA 1
ATOM 1581 C C . GLY A 1 195 ? 8.085 -2.532 8.243 1.00 83.62 195 GLY A C 1
ATOM 1582 O O . GLY A 1 195 ? 8.734 -1.589 7.787 1.00 83.62 195 GLY A O 1
ATOM 1583 N N . GLY A 1 196 ? 7.893 -3.660 7.549 1.00 88.19 196 GLY A N 1
ATOM 1584 C CA . GLY A 1 196 ? 8.499 -3.904 6.237 1.00 88.19 196 GLY A CA 1
ATOM 1585 C C . GLY A 1 196 ? 8.054 -2.883 5.194 1.00 88.19 196 GLY A C 1
ATOM 1586 O O . GLY A 1 196 ? 8.884 -2.281 4.512 1.00 88.19 196 GLY A O 1
ATOM 1587 N N . TRP A 1 197 ? 6.751 -2.612 5.139 1.00 88.88 197 TRP A N 1
ATOM 1588 C CA . TRP A 1 197 ? 6.171 -1.624 4.230 1.00 88.88 197 TRP A CA 1
ATOM 1589 C C . TRP A 1 197 ? 6.702 -0.204 4.475 1.00 88.88 197 TRP A C 1
ATOM 1591 O O . TRP A 1 197 ? 7.094 0.504 3.546 1.00 88.88 197 TRP A O 1
ATOM 1601 N N . GLN A 1 198 ? 6.771 0.213 5.738 1.00 91.19 198 GLN A N 1
ATOM 1602 C CA . GLN A 1 198 ? 7.232 1.538 6.140 1.00 91.19 198 GLN A CA 1
ATOM 1603 C C . GLN A 1 198 ? 8.724 1.698 5.837 1.00 91.19 198 GLN A C 1
ATOM 1605 O O . GLN A 1 198 ? 9.130 2.716 5.276 1.00 91.19 198 GLN A O 1
ATOM 1610 N N . ALA A 1 199 ? 9.535 0.679 6.135 1.00 92.31 199 ALA A N 1
ATOM 1611 C CA . ALA A 1 199 ? 10.952 0.658 5.787 1.00 92.31 199 ALA A CA 1
ATOM 1612 C C . ALA A 1 199 ? 11.162 0.730 4.265 1.00 92.31 199 ALA A C 1
ATOM 1614 O O . ALA A 1 199 ? 11.998 1.503 3.794 1.00 92.31 199 ALA A O 1
ATOM 1615 N N . TYR A 1 200 ? 10.359 0.009 3.480 1.00 92.88 200 TYR A N 1
ATOM 1616 C CA . TYR A 1 200 ? 10.418 0.075 2.022 1.00 92.88 200 TYR A CA 1
ATOM 1617 C C . TYR A 1 200 ? 10.122 1.490 1.500 1.00 92.88 200 TYR A C 1
ATOM 1619 O O . TYR A 1 200 ? 10.886 2.045 0.707 1.00 92.88 200 TYR A O 1
ATOM 1627 N N . LEU A 1 201 ? 9.057 2.130 1.983 1.00 94.94 201 LEU A N 1
ATOM 1628 C CA . LEU A 1 201 ? 8.698 3.473 1.526 1.00 94.94 201 LEU A CA 1
ATOM 1629 C C . LEU A 1 201 ? 9.711 4.542 1.961 1.00 94.94 201 LEU A C 1
ATOM 1631 O O . LEU A 1 201 ? 10.043 5.433 1.172 1.00 94.94 201 LEU A O 1
ATOM 1635 N N . LEU A 1 202 ? 10.207 4.465 3.197 1.00 95.06 202 LEU A N 1
ATOM 1636 C CA . LEU A 1 202 ? 11.073 5.487 3.789 1.00 95.06 202 LEU A CA 1
ATOM 1637 C C . LEU A 1 202 ? 12.532 5.371 3.345 1.00 95.06 202 LEU A C 1
ATOM 1639 O O . LEU A 1 202 ? 13.164 6.402 3.109 1.00 95.06 202 LEU A O 1
ATOM 1643 N N . VAL A 1 203 ? 13.059 4.149 3.244 1.00 94.62 203 VAL A N 1
ATOM 1644 C CA . VAL A 1 203 ? 14.493 3.892 3.021 1.00 94.62 203 VAL A CA 1
ATOM 1645 C C . VAL A 1 203 ? 14.785 2.841 1.947 1.00 94.62 203 VAL A C 1
ATOM 1647 O O . VAL A 1 203 ? 15.943 2.472 1.778 1.00 94.62 203 VAL A O 1
ATOM 1650 N N . ASN A 1 204 ? 13.777 2.376 1.200 1.00 93.62 204 ASN A N 1
ATOM 1651 C CA . ASN A 1 204 ? 13.940 1.418 0.100 1.00 93.62 204 ASN A CA 1
ATOM 1652 C C . ASN A 1 204 ? 14.596 0.089 0.528 1.00 93.62 204 ASN A C 1
ATOM 1654 O O . ASN A 1 204 ? 15.392 -0.478 -0.215 1.00 93.62 204 ASN A O 1
ATOM 1658 N N . SER A 1 205 ? 14.261 -0.412 1.722 1.00 90.62 205 SER A N 1
ATOM 1659 C CA . SER A 1 205 ? 14.943 -1.546 2.376 1.00 90.62 205 SER A CA 1
ATOM 1660 C C . SER A 1 205 ? 15.006 -2.850 1.568 1.00 90.62 205 SER A C 1
ATOM 1662 O O . SER A 1 205 ? 15.925 -3.635 1.775 1.00 90.62 205 SER A O 1
ATOM 1664 N N . THR A 1 206 ? 14.047 -3.098 0.673 1.00 88.69 206 THR A N 1
ATOM 1665 C CA . THR A 1 206 ? 13.971 -4.324 -0.147 1.00 88.69 206 THR A CA 1
ATOM 1666 C C . THR A 1 206 ? 14.162 -4.066 -1.649 1.00 88.69 206 THR A C 1
ATOM 1668 O O . THR A 1 206 ? 14.112 -4.991 -2.463 1.00 88.69 206 THR A O 1
ATOM 1671 N N . GLY A 1 207 ? 14.350 -2.802 -2.035 1.00 86.94 207 GLY A N 1
ATOM 1672 C CA . GLY A 1 207 ? 14.528 -2.401 -3.425 1.00 86.94 207 GLY A CA 1
ATOM 1673 C C . GLY A 1 207 ? 15.983 -2.475 -3.887 1.00 86.94 207 GLY A C 1
ATOM 1674 O O . GLY A 1 207 ? 16.856 -3.029 -3.227 1.00 86.94 207 GLY A O 1
ATOM 1675 N N . GLN A 1 208 ? 16.250 -1.880 -5.048 1.00 89.62 208 GLN A N 1
ATOM 1676 C CA . GLN A 1 208 ? 17.610 -1.730 -5.567 1.00 89.62 208 GLN A CA 1
ATOM 1677 C C . GLN A 1 208 ? 18.513 -0.910 -4.642 1.00 89.62 208 GLN A C 1
ATOM 1679 O O . GLN A 1 208 ? 18.101 0.127 -4.117 1.00 89.62 208 GLN A O 1
ATOM 1684 N N . ASP A 1 209 ? 19.780 -1.314 -4.556 1.00 89.00 209 ASP A N 1
ATOM 1685 C CA . ASP A 1 209 ? 20.822 -0.461 -4.000 1.00 89.00 209 ASP A CA 1
ATOM 1686 C C . ASP A 1 209 ? 21.264 0.579 -5.039 1.00 89.00 209 ASP A C 1
ATOM 1688 O O . ASP A 1 209 ? 21.825 0.261 -6.090 1.00 89.00 209 ASP A O 1
ATOM 1692 N N . TYR A 1 210 ? 20.990 1.842 -4.729 1.00 90.38 210 TYR A N 1
ATOM 1693 C CA . TYR A 1 210 ? 21.360 2.993 -5.547 1.00 90.38 210 TYR A CA 1
ATOM 1694 C C . TYR A 1 210 ? 22.656 3.675 -5.082 1.00 90.38 210 TYR A C 1
ATOM 1696 O O . TYR A 1 210 ? 23.018 4.723 -5.623 1.00 90.38 210 TYR A O 1
ATOM 1704 N N . GLY A 1 211 ? 23.333 3.143 -4.059 1.00 91.44 211 GLY A N 1
ATOM 1705 C CA . GLY A 1 211 ? 24.533 3.731 -3.454 1.00 91.44 211 GLY A CA 1
ATOM 1706 C C . GLY A 1 211 ? 24.274 5.038 -2.695 1.00 91.44 211 GLY A C 1
ATOM 1707 O O . GLY A 1 211 ? 25.210 5.771 -2.380 1.00 91.44 211 GLY A O 1
ATOM 1708 N N . ARG A 1 212 ? 23.004 5.375 -2.440 1.00 92.88 212 ARG A N 1
ATOM 1709 C CA . ARG A 1 212 ? 22.569 6.574 -1.711 1.00 92.88 212 ARG A CA 1
ATOM 1710 C C . ARG A 1 212 ? 21.187 6.375 -1.098 1.00 92.88 212 ARG A C 1
ATOM 1712 O O . ARG A 1 212 ? 20.411 5.536 -1.562 1.00 92.88 212 ARG A O 1
ATOM 1719 N N . TRP A 1 213 ? 20.857 7.197 -0.101 1.00 94.50 213 TRP A N 1
ATOM 1720 C CA . TRP A 1 213 ? 19.524 7.188 0.502 1.00 94.50 213 TRP A CA 1
ATOM 1721 C C . TRP A 1 213 ? 18.437 7.401 -0.556 1.00 94.50 213 TRP A C 1
ATOM 1723 O O . TRP A 1 213 ? 18.528 8.287 -1.411 1.00 94.50 213 TRP A O 1
ATOM 1733 N N . THR A 1 214 ? 17.423 6.546 -0.491 1.00 95.38 214 THR A N 1
ATOM 1734 C CA . THR A 1 214 ? 16.382 6.414 -1.501 1.00 95.38 214 THR A CA 1
ATOM 1735 C C . THR A 1 214 ? 15.047 6.276 -0.784 1.00 95.38 214 THR A C 1
ATOM 1737 O O . THR A 1 214 ? 14.883 5.420 0.078 1.00 95.38 214 THR A O 1
ATOM 1740 N N . SER A 1 215 ? 14.093 7.137 -1.133 1.00 96.81 215 SER A N 1
ATOM 1741 C CA . SER A 1 215 ? 12.772 7.176 -0.507 1.00 96.81 215 SER A CA 1
ATOM 1742 C C . SER A 1 215 ? 11.684 7.420 -1.544 1.00 96.81 215 SER A C 1
ATOM 1744 O O . SER A 1 215 ? 11.901 8.142 -2.521 1.00 96.81 215 SER A O 1
ATOM 1746 N N . HIS A 1 216 ? 10.495 6.871 -1.303 1.00 97.12 216 HIS A N 1
ATOM 1747 C CA . HIS A 1 216 ? 9.296 7.137 -2.098 1.00 97.12 216 HIS A CA 1
ATOM 1748 C C . HIS A 1 216 ? 8.723 8.540 -1.846 1.00 97.12 216 HIS A C 1
ATOM 1750 O O . HIS A 1 216 ? 7.925 9.031 -2.641 1.00 97.12 216 HIS A O 1
ATOM 1756 N N . PHE A 1 217 ? 9.143 9.207 -0.770 1.00 97.38 217 PHE A N 1
ATOM 1757 C CA . PHE A 1 217 ? 8.710 10.566 -0.432 1.00 97.38 217 PHE A CA 1
ATOM 1758 C C . PHE A 1 217 ? 9.671 11.647 -0.940 1.00 97.38 217 PHE A C 1
ATOM 1760 O O . PHE A 1 217 ? 9.361 12.833 -0.859 1.00 97.38 217 PHE A O 1
ATOM 1767 N N . HIS A 1 218 ? 10.836 11.259 -1.471 1.00 96.94 218 HIS A N 1
ATOM 1768 C CA . HIS A 1 218 ? 11.832 12.196 -1.979 1.00 96.94 218 HIS A CA 1
ATOM 1769 C C . HIS A 1 218 ? 11.694 12.347 -3.508 1.00 96.94 218 HIS A C 1
ATOM 1771 O O . HIS A 1 218 ? 11.979 11.399 -4.242 1.00 96.94 218 HIS A O 1
ATOM 1777 N N . PRO A 1 219 ? 11.290 13.520 -4.032 1.00 96.56 219 PRO A N 1
ATOM 1778 C CA . PRO A 1 219 ? 10.962 13.688 -5.453 1.00 96.56 219 PRO A CA 1
ATOM 1779 C C . PRO A 1 219 ? 12.178 13.602 -6.385 1.00 96.56 219 PRO A C 1
ATOM 1781 O O . PRO A 1 219 ? 12.025 13.295 -7.563 1.00 96.56 219 PRO A O 1
ATOM 1784 N N . SER A 1 220 ? 13.388 13.792 -5.852 1.00 95.62 220 SER A N 1
ATOM 1785 C CA . SER A 1 220 ? 14.656 13.615 -6.576 1.00 95.62 220 SER A CA 1
ATOM 1786 C C . SER A 1 220 ? 15.348 12.283 -6.239 1.00 95.62 220 SER A C 1
ATOM 1788 O O . SER A 1 220 ? 16.566 12.151 -6.381 1.00 95.62 220 SER A O 1
ATOM 1790 N N . SER A 1 221 ? 14.602 11.308 -5.706 1.00 95.38 221 SER A N 1
ATOM 1791 C CA . SER A 1 221 ? 15.105 9.967 -5.389 1.00 95.38 221 SER A CA 1
ATOM 1792 C C . SER A 1 221 ? 15.578 9.240 -6.648 1.00 95.38 221 SER A C 1
ATOM 1794 O O . SER A 1 221 ? 15.051 9.467 -7.732 1.00 95.38 221 SER A O 1
ATOM 1796 N N . ALA A 1 222 ? 16.541 8.324 -6.505 1.00 94.38 222 ALA A N 1
ATOM 1797 C CA . ALA A 1 222 ? 17.059 7.519 -7.616 1.00 94.38 222 ALA A CA 1
ATOM 1798 C C . ALA A 1 222 ? 16.001 6.624 -8.280 1.00 94.38 222 ALA A C 1
ATOM 1800 O O . ALA A 1 222 ? 16.189 6.190 -9.413 1.00 94.38 222 ALA A O 1
ATOM 1801 N N . ILE A 1 223 ? 14.883 6.396 -7.585 1.00 94.94 223 ILE A N 1
ATOM 1802 C CA . ILE A 1 223 ? 13.716 5.720 -8.139 1.00 94.94 223 ILE A CA 1
ATOM 1803 C C . ILE A 1 223 ? 13.145 6.539 -9.301 1.00 94.94 223 ILE A C 1
ATOM 1805 O O . ILE A 1 223 ? 12.721 5.948 -10.282 1.00 94.94 223 ILE A O 1
ATOM 1809 N N . PHE A 1 224 ? 13.098 7.871 -9.235 1.00 96.81 224 PHE A N 1
ATOM 1810 C CA . PHE A 1 224 ? 12.277 8.690 -10.135 1.00 96.81 224 PHE A CA 1
ATOM 1811 C C . PHE A 1 224 ? 13.080 9.380 -11.238 1.00 96.81 224 PHE A C 1
ATOM 1813 O O . PHE A 1 224 ? 14.237 9.758 -11.071 1.00 96.81 224 PHE A O 1
ATOM 1820 N N . GLU A 1 225 ? 12.428 9.577 -12.381 1.00 96.50 225 GLU A N 1
ATOM 1821 C CA . GLU A 1 225 ? 12.954 10.404 -13.466 1.00 96.50 225 GLU A CA 1
ATOM 1822 C C . GLU A 1 225 ? 12.562 11.876 -13.256 1.00 96.50 225 GLU A C 1
ATOM 1824 O O . GLU A 1 225 ? 11.506 12.140 -12.679 1.00 96.50 225 GLU A O 1
ATOM 1829 N N . PRO A 1 226 ? 13.333 12.857 -13.767 1.00 97.38 226 PRO A N 1
ATOM 1830 C CA . PRO A 1 226 ? 13.075 14.278 -13.505 1.00 97.38 226 PRO A CA 1
ATOM 1831 C C . PRO A 1 226 ? 11.660 14.756 -13.865 1.00 97.38 226 PRO A C 1
ATOM 1833 O O . PRO A 1 226 ? 11.095 15.602 -13.178 1.00 97.38 226 PRO A O 1
ATOM 1836 N N . HIS A 1 227 ? 11.051 14.192 -14.913 1.00 97.62 227 HIS A N 1
ATOM 1837 C CA . HIS A 1 227 ? 9.696 14.558 -15.337 1.00 97.62 227 HIS A CA 1
ATOM 1838 C C . HIS A 1 227 ? 8.594 14.062 -14.377 1.00 97.62 227 HIS A C 1
ATOM 1840 O O . HIS A 1 227 ? 7.461 14.523 -14.467 1.00 97.62 227 HIS A O 1
ATOM 1846 N N . GLN A 1 228 ? 8.921 13.145 -13.459 1.00 98.12 228 GLN A N 1
ATOM 1847 C CA . GLN A 1 228 ? 8.011 12.551 -12.469 1.00 98.12 228 GLN A CA 1
ATOM 1848 C C . GLN A 1 228 ? 8.021 13.313 -11.136 1.00 98.12 228 GLN A C 1
ATOM 1850 O O . GLN A 1 228 ? 7.344 12.921 -10.189 1.00 98.12 228 GLN A O 1
ATOM 1855 N N . PHE A 1 229 ? 8.780 14.407 -11.039 1.00 98.12 229 PHE A N 1
ATOM 1856 C CA . PHE A 1 229 ? 8.909 15.197 -9.815 1.00 98.12 229 PHE A CA 1
ATOM 1857 C C . PHE A 1 229 ? 7.542 15.583 -9.226 1.00 98.12 229 PHE A C 1
ATOM 1859 O O . PHE A 1 229 ? 7.273 15.351 -8.048 1.00 98.12 229 PHE A O 1
ATOM 1866 N N . TRP A 1 230 ? 6.648 16.124 -10.060 1.00 98.19 230 TRP A N 1
ATOM 1867 C CA . TRP A 1 230 ? 5.337 16.596 -9.611 1.00 98.19 230 TRP A CA 1
ATOM 1868 C C . TRP A 1 230 ? 4.381 15.466 -9.225 1.00 98.19 230 TRP A C 1
ATOM 1870 O O . TRP A 1 230 ? 3.595 15.642 -8.298 1.00 98.19 230 TRP A O 1
ATOM 1880 N N . ASP A 1 231 ? 4.487 14.295 -9.858 1.00 98.19 231 ASP A N 1
ATOM 1881 C CA . ASP A 1 231 ? 3.764 13.090 -9.436 1.00 98.19 231 ASP A CA 1
ATOM 1882 C C . ASP A 1 231 ? 4.114 12.736 -7.972 1.00 98.19 231 ASP A C 1
ATOM 1884 O O . ASP A 1 231 ? 3.232 12.473 -7.145 1.00 98.19 231 ASP A O 1
ATOM 1888 N N . VAL A 1 232 ? 5.403 12.784 -7.618 1.00 98.31 232 VAL A N 1
ATOM 1889 C CA . VAL A 1 232 ? 5.864 12.504 -6.248 1.00 98.31 232 VAL A CA 1
ATOM 1890 C C . VAL A 1 232 ? 5.353 13.561 -5.269 1.00 98.31 232 VAL A C 1
ATOM 1892 O O . VAL A 1 232 ? 4.834 13.204 -4.211 1.00 98.31 232 VAL A O 1
ATOM 1895 N N . ILE A 1 233 ? 5.409 14.848 -5.628 1.00 98.56 233 ILE A N 1
ATOM 1896 C CA . ILE A 1 233 ? 4.870 15.932 -4.787 1.00 98.56 233 ILE A CA 1
ATOM 1897 C C . ILE A 1 233 ? 3.376 15.733 -4.502 1.00 98.56 233 ILE A C 1
ATOM 1899 O O . ILE A 1 233 ? 2.958 15.838 -3.351 1.00 98.56 233 ILE A O 1
ATOM 1903 N N . VAL A 1 234 ? 2.573 15.384 -5.512 1.00 98.44 234 VAL A N 1
ATOM 1904 C CA . VAL A 1 234 ? 1.137 15.098 -5.331 1.00 98.44 234 VAL A CA 1
ATOM 1905 C C . VAL A 1 234 ? 0.923 13.944 -4.348 1.00 98.44 234 VAL A C 1
ATOM 1907 O O . VAL A 1 234 ? 0.043 14.011 -3.489 1.00 98.44 234 VAL A O 1
ATOM 1910 N N . SER A 1 235 ? 1.759 12.908 -4.404 1.00 98.19 235 SER A N 1
ATOM 1911 C CA . SER A 1 235 ? 1.696 11.797 -3.443 1.00 98.19 235 SER A CA 1
ATOM 1912 C C . SER A 1 235 ? 1.996 12.253 -2.017 1.00 98.19 235 SER A C 1
ATOM 1914 O O . SER A 1 235 ? 1.263 11.899 -1.098 1.00 98.19 235 SER A O 1
ATOM 1916 N N . VAL A 1 236 ? 3.028 13.079 -1.829 1.00 98.25 236 VAL A N 1
ATOM 1917 C CA . VAL A 1 236 ? 3.381 13.644 -0.517 1.00 98.25 236 VAL A CA 1
ATOM 1918 C C . VAL A 1 236 ? 2.247 14.511 0.034 1.00 98.25 236 VAL A C 1
ATOM 1920 O O . VAL A 1 236 ? 1.910 14.385 1.208 1.00 98.25 236 VAL A O 1
ATOM 1923 N N . ILE A 1 237 ? 1.606 15.331 -0.805 1.00 98.44 237 ILE A N 1
ATOM 1924 C CA . ILE A 1 237 ? 0.438 16.139 -0.412 1.00 98.44 237 ILE A CA 1
ATOM 1925 C C . ILE A 1 237 ? -0.701 15.246 0.090 1.00 98.44 237 ILE A C 1
ATOM 1927 O O . ILE A 1 237 ? -1.284 15.539 1.131 1.00 98.44 237 ILE A O 1
ATOM 1931 N N . GLY A 1 238 ? -0.995 14.147 -0.611 1.00 97.94 238 GLY A N 1
ATOM 1932 C CA . GLY A 1 238 ? -2.031 13.195 -0.197 1.00 97.94 238 GLY A CA 1
ATOM 1933 C C . GLY A 1 238 ? -1.754 12.589 1.181 1.00 97.94 238 GLY A C 1
ATOM 1934 O O . GLY A 1 238 ? -2.638 12.539 2.036 1.00 97.94 238 GLY A O 1
ATOM 1935 N N . ILE A 1 239 ? -0.498 12.222 1.437 1.00 97.38 239 ILE A N 1
ATOM 1936 C CA . ILE A 1 239 ? -0.058 11.660 2.719 1.00 97.38 239 ILE A CA 1
ATOM 1937 C C . ILE A 1 239 ? -0.136 12.693 3.840 1.00 97.38 239 ILE A C 1
ATOM 1939 O O . ILE A 1 239 ? -0.695 12.399 4.893 1.00 97.38 239 ILE A O 1
ATOM 1943 N N . ILE A 1 240 ? 0.361 13.912 3.618 1.00 97.81 240 ILE A N 1
ATOM 1944 C CA . ILE A 1 240 ? 0.257 15.005 4.596 1.00 97.81 240 ILE 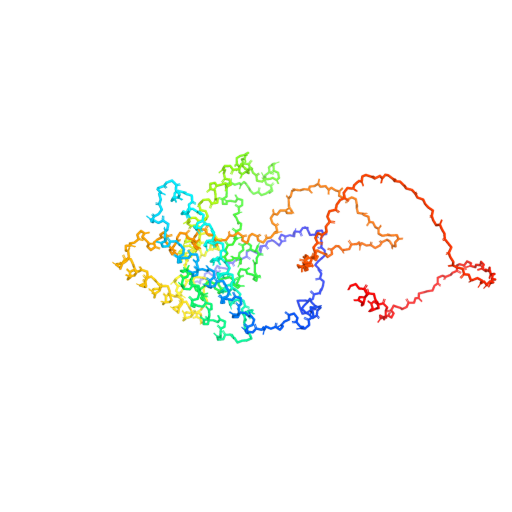A CA 1
ATOM 1945 C C . ILE A 1 240 ? -1.213 15.301 4.908 1.00 97.81 240 ILE A C 1
ATOM 1947 O O . ILE A 1 240 ? -1.571 15.447 6.075 1.00 97.81 240 ILE A O 1
ATOM 1951 N N . GLY A 1 241 ? -2.072 15.338 3.886 1.00 97.50 241 GLY A N 1
ATOM 1952 C CA . GLY A 1 241 ? -3.510 15.530 4.051 1.00 97.50 241 GLY A CA 1
ATOM 1953 C C . GLY A 1 241 ? -4.145 14.447 4.922 1.00 97.50 241 GLY A C 1
ATOM 1954 O O . GLY A 1 241 ? -4.865 14.766 5.867 1.00 97.50 241 GLY A O 1
ATOM 1955 N N . MET A 1 242 ? -3.834 13.173 4.671 1.00 95.81 242 MET A N 1
ATOM 1956 C CA . MET A 1 242 ? -4.363 12.078 5.488 1.00 95.81 242 MET A CA 1
ATOM 1957 C C . MET A 1 242 ? -3.815 12.102 6.920 1.00 95.81 242 MET A C 1
ATOM 1959 O O . MET A 1 242 ? -4.578 11.935 7.870 1.00 95.81 242 MET A O 1
ATOM 1963 N N . LEU A 1 243 ? -2.520 12.365 7.107 1.00 94.31 243 LEU A N 1
ATOM 1964 C CA . LEU A 1 243 ? -1.926 12.510 8.439 1.00 94.31 243 LEU A CA 1
ATOM 1965 C C . LEU A 1 243 ? -2.567 13.662 9.222 1.00 94.31 243 LEU A C 1
ATOM 1967 O O . LEU A 1 243 ? -2.816 13.523 10.418 1.00 94.31 243 LEU A O 1
ATOM 1971 N N . PHE A 1 244 ? -2.895 14.770 8.556 1.00 95.81 244 PHE A N 1
ATOM 1972 C CA . PHE A 1 244 ? -3.620 15.884 9.162 1.00 95.81 244 PHE A CA 1
ATOM 1973 C C . PHE A 1 244 ? -5.041 15.484 9.590 1.00 95.81 244 PHE A C 1
ATOM 1975 O O . PHE A 1 244 ? -5.449 15.780 10.714 1.00 95.81 244 PHE A O 1
ATOM 1982 N N . ILE A 1 245 ? -5.771 14.742 8.748 1.00 93.50 245 ILE A N 1
ATOM 1983 C CA . ILE A 1 245 ? -7.094 14.189 9.092 1.00 93.50 245 ILE A CA 1
ATOM 1984 C C . ILE A 1 245 ? -6.996 13.256 10.308 1.00 93.50 245 ILE A C 1
ATOM 1986 O O . ILE A 1 245 ? -7.811 13.354 11.229 1.00 93.50 245 ILE A O 1
ATOM 1990 N N . LEU A 1 246 ? -5.990 12.379 10.351 1.00 90.75 246 LEU A N 1
ATOM 1991 C CA . LEU A 1 246 ? -5.750 11.479 11.483 1.00 90.75 246 LEU A CA 1
ATOM 1992 C C . LEU A 1 246 ? -5.389 12.245 12.759 1.00 90.75 246 LEU A C 1
ATOM 1994 O O . LEU A 1 246 ? -5.874 11.890 13.834 1.00 90.75 246 LEU A O 1
ATOM 1998 N N . ALA A 1 247 ? -4.589 13.308 12.656 1.00 91.69 247 ALA A N 1
ATOM 1999 C CA . ALA A 1 247 ? -4.227 14.156 13.788 1.00 91.69 247 ALA A CA 1
ATOM 2000 C C . ALA A 1 247 ? -5.459 14.853 14.383 1.00 91.69 247 ALA A C 1
ATOM 2002 O O . ALA A 1 247 ? -5.682 14.767 15.590 1.00 91.69 247 ALA A O 1
ATOM 2003 N N . ILE A 1 248 ? -6.314 15.456 13.547 1.00 92.38 248 ILE A N 1
ATOM 2004 C CA . ILE A 1 248 ? -7.582 16.055 13.996 1.00 92.38 248 ILE A CA 1
ATOM 2005 C C . ILE A 1 248 ? -8.480 14.995 14.636 1.00 92.38 248 ILE A C 1
ATOM 2007 O O . ILE A 1 248 ? -8.987 15.193 15.739 1.00 92.38 248 ILE A O 1
ATOM 2011 N N . SER A 1 249 ? -8.641 13.846 13.980 1.00 87.75 249 SER A N 1
ATOM 2012 C CA . SER A 1 249 ? -9.464 12.747 14.501 1.00 87.75 249 SER A CA 1
ATOM 2013 C C . SER A 1 249 ? -8.962 12.266 15.865 1.00 87.75 249 SER A C 1
ATOM 2015 O O . SER A 1 249 ? -9.758 11.948 16.746 1.00 87.75 249 SER A O 1
ATOM 2017 N N . SER A 1 250 ? -7.642 12.262 16.069 1.00 88.31 250 SER A N 1
ATOM 2018 C CA . SER A 1 250 ? -7.014 11.860 17.330 1.00 88.31 250 SER A CA 1
ATOM 2019 C C . SER A 1 250 ? -7.279 12.856 18.458 1.00 88.31 250 SER A C 1
ATOM 2021 O O . SER A 1 250 ? -7.399 12.440 19.607 1.00 88.31 250 SER A O 1
ATOM 2023 N N . VAL A 1 251 ? -7.423 14.147 18.147 1.00 89.62 251 VAL A N 1
ATOM 2024 C CA . VAL A 1 251 ? -7.842 15.168 19.123 1.00 89.62 251 VAL A CA 1
ATOM 2025 C C . VAL A 1 251 ? -9.312 14.987 19.514 1.00 89.62 251 VAL A C 1
ATOM 2027 O O . VAL A 1 251 ? -9.650 15.150 20.681 1.00 89.62 251 VAL A O 1
ATOM 2030 N N . VAL A 1 252 ? -10.180 14.610 18.567 1.00 87.00 252 VAL A N 1
ATOM 2031 C CA . VAL A 1 252 ? -11.626 14.440 18.812 1.00 87.00 252 VAL A CA 1
ATOM 2032 C C . VAL A 1 252 ? -11.948 13.148 19.573 1.00 87.00 252 VAL A C 1
ATOM 2034 O O . VAL A 1 252 ? -12.757 13.172 20.496 1.00 87.00 252 VAL A O 1
ATOM 2037 N N . TYR A 1 253 ? -11.338 12.019 19.197 1.00 78.88 253 TYR A N 1
ATOM 2038 C CA . TYR A 1 253 ? -11.716 10.688 19.701 1.00 78.88 253 TYR A CA 1
ATOM 2039 C C . TYR A 1 253 ? -10.688 10.025 20.628 1.00 78.88 253 TYR A C 1
ATOM 2041 O O . TYR A 1 253 ? -11.013 9.007 21.232 1.00 78.88 253 TYR A O 1
ATOM 2049 N N . THR A 1 254 ? -9.485 10.591 20.772 1.00 83.56 254 THR A N 1
ATOM 2050 C CA . THR A 1 254 ? -8.229 10.005 21.297 1.00 83.56 254 THR A CA 1
ATOM 2051 C C . THR A 1 254 ? -7.385 9.248 20.254 1.00 83.56 254 THR A C 1
ATOM 2053 O O . THR A 1 254 ? -7.934 8.548 19.397 1.00 83.56 254 THR A O 1
ATOM 2056 N N . PRO A 1 255 ? -6.037 9.310 20.346 1.00 77.38 255 PRO A N 1
ATOM 2057 C CA . PRO A 1 255 ? -5.142 8.576 19.447 1.00 77.38 255 PRO A CA 1
ATOM 2058 C C . PRO A 1 255 ? -5.348 7.058 19.479 1.00 77.38 255 PRO A C 1
ATOM 2060 O O . PRO A 1 255 ? -5.293 6.410 18.439 1.00 77.38 255 PRO A O 1
ATOM 2063 N N . LEU A 1 256 ? -5.620 6.486 20.657 1.00 73.69 256 LEU A N 1
ATOM 2064 C CA . LEU A 1 256 ? -5.820 5.044 20.810 1.00 73.69 256 LEU A CA 1
ATOM 2065 C C . LEU A 1 256 ? -7.120 4.581 20.138 1.00 73.69 256 LEU A C 1
ATOM 2067 O O . LEU A 1 256 ? -7.137 3.540 19.487 1.00 73.69 256 LEU A O 1
ATOM 2071 N N . ALA A 1 257 ? -8.191 5.374 20.229 1.00 73.56 257 ALA A N 1
ATOM 2072 C CA . ALA A 1 257 ? -9.439 5.074 19.533 1.00 73.56 257 ALA A CA 1
ATOM 2073 C C . ALA A 1 257 ? -9.269 5.136 18.008 1.00 73.56 257 ALA A C 1
ATOM 2075 O O . ALA A 1 257 ? -9.769 4.262 17.302 1.00 73.56 257 ALA A O 1
ATOM 2076 N N . VAL A 1 258 ? -8.532 6.131 17.501 1.00 75.75 258 VAL A N 1
ATOM 2077 C CA . VAL A 1 258 ? -8.202 6.243 16.071 1.00 75.75 258 VAL A CA 1
ATOM 2078 C C . VAL A 1 258 ? -7.327 5.076 15.620 1.00 75.75 258 VAL A C 1
ATOM 2080 O O . VAL A 1 258 ? -7.628 4.451 14.605 1.00 75.75 258 VAL A O 1
ATOM 2083 N N . ALA A 1 259 ? -6.297 4.720 16.387 1.00 71.62 259 ALA A N 1
ATOM 2084 C CA . ALA A 1 259 ? -5.420 3.602 16.063 1.00 71.62 259 ALA A CA 1
ATOM 2085 C C . ALA A 1 259 ? -6.185 2.270 16.022 1.00 71.62 259 ALA A C 1
ATOM 2087 O O . ALA A 1 259 ? -6.138 1.568 15.012 1.00 71.62 259 ALA A O 1
ATOM 2088 N N . ASN A 1 260 ? -6.969 1.967 17.059 1.00 68.88 260 ASN A N 1
ATOM 2089 C CA . ASN A 1 260 ? -7.716 0.712 17.158 1.00 68.88 260 ASN A CA 1
ATOM 2090 C C . ASN A 1 260 ? -8.813 0.583 16.097 1.00 68.88 260 ASN A C 1
ATOM 2092 O O . ASN A 1 260 ? -9.092 -0.528 15.651 1.00 68.88 260 ASN A O 1
ATOM 2096 N N . LYS A 1 261 ? -9.449 1.692 15.694 1.00 68.50 261 LYS A N 1
ATOM 2097 C CA . LYS A 1 261 ? -10.580 1.667 14.755 1.00 68.50 261 LYS A CA 1
ATOM 2098 C C . LYS A 1 261 ? -10.162 1.846 13.298 1.00 68.50 261 LYS A C 1
ATOM 2100 O O . LYS A 1 261 ? -10.801 1.257 12.436 1.00 68.50 261 LYS A O 1
ATOM 2105 N N . LEU A 1 262 ? -9.115 2.618 13.009 1.00 65.31 262 LEU A N 1
ATOM 2106 C CA . LEU A 1 262 ? -8.763 3.019 11.639 1.00 65.31 262 LEU A CA 1
ATOM 2107 C C . LEU A 1 262 ? -7.387 2.522 11.175 1.00 65.31 262 LEU A C 1
ATOM 2109 O O . LEU A 1 262 ? -7.191 2.371 9.972 1.00 65.31 262 LEU A O 1
ATOM 2113 N N . LEU A 1 263 ? -6.444 2.256 12.088 1.00 59.88 263 LEU A N 1
ATOM 2114 C CA . LEU A 1 263 ? -5.055 1.924 11.730 1.00 59.88 263 LEU A CA 1
ATOM 2115 C C . LEU A 1 263 ? -4.671 0.458 12.008 1.00 59.88 263 LEU A C 1
ATOM 2117 O O . LEU A 1 263 ? -3.804 -0.084 11.338 1.00 59.88 263 LEU A O 1
ATOM 2121 N N . ALA A 1 264 ? -5.330 -0.236 12.932 1.00 52.91 264 ALA A N 1
ATOM 2122 C CA . ALA A 1 264 ? -4.982 -1.626 13.252 1.00 52.91 264 ALA A CA 1
ATOM 2123 C C . ALA A 1 264 ? -5.499 -2.661 12.223 1.00 52.91 264 ALA A C 1
ATOM 2125 O O . ALA A 1 264 ? -5.003 -3.778 12.171 1.00 52.91 264 ALA A O 1
ATOM 2126 N N . GLY A 1 265 ? -6.473 -2.312 11.375 1.00 48.16 265 GLY A N 1
ATOM 2127 C CA . GLY A 1 265 ? -6.961 -3.204 10.311 1.00 48.16 265 GLY A CA 1
ATOM 2128 C C . GLY A 1 265 ? -6.127 -3.129 9.020 1.00 48.16 265 GLY A C 1
ATOM 2129 O O . GLY A 1 265 ? -5.517 -4.120 8.627 1.00 48.16 265 GLY A O 1
ATOM 2130 N N . PRO A 1 266 ? -6.051 -1.963 8.348 1.00 45.50 266 PRO A N 1
ATOM 2131 C CA . PRO A 1 266 ? -5.460 -1.859 7.007 1.00 45.50 266 PRO A CA 1
ATOM 2132 C C . PRO A 1 266 ? -3.932 -1.993 6.946 1.00 45.50 266 PRO A C 1
ATOM 2134 O O . PRO A 1 266 ? -3.384 -2.302 5.892 1.00 45.50 266 PRO A O 1
ATOM 2137 N N . TYR A 1 267 ? -3.232 -1.720 8.049 1.00 47.03 267 TYR A N 1
ATOM 2138 C CA . TYR A 1 267 ? -1.780 -1.502 8.047 1.00 47.03 267 TYR A CA 1
ATOM 2139 C C . TYR A 1 267 ? -0.972 -2.743 8.426 1.00 47.03 267 TYR A C 1
ATOM 2141 O O . TYR A 1 267 ? 0.247 -2.733 8.285 1.00 47.03 267 TYR A O 1
ATOM 2149 N N . HIS A 1 268 ? -1.646 -3.812 8.859 1.00 43.91 268 HIS A N 1
ATOM 2150 C CA . HIS A 1 268 ? -1.023 -5.086 9.218 1.00 43.91 268 HIS A CA 1
ATOM 2151 C C . HIS A 1 268 ? -1.164 -6.161 8.130 1.00 43.91 268 HIS A C 1
ATOM 2153 O O . HIS A 1 268 ? -0.686 -7.275 8.324 1.00 43.91 268 HIS A O 1
ATOM 2159 N N . LEU A 1 269 ? -1.794 -5.852 6.984 1.00 42.47 269 LEU A N 1
ATOM 2160 C CA . LEU A 1 269 ? -2.060 -6.837 5.928 1.00 42.47 269 LEU A CA 1
ATOM 2161 C C . LEU A 1 269 ? -1.828 -6.445 4.445 1.00 42.47 269 LEU A C 1
ATOM 2163 O O . LEU A 1 269 ? -2.338 -7.171 3.584 1.00 42.47 269 LEU A O 1
ATOM 2167 N N . PRO A 1 270 ? -1.044 -5.419 4.053 1.00 41.19 270 PRO A N 1
ATOM 2168 C CA . PRO A 1 270 ? -0.631 -5.294 2.663 1.00 41.19 270 PRO A CA 1
ATOM 2169 C C . PRO A 1 270 ? 0.795 -5.829 2.492 1.00 41.19 270 PRO A C 1
ATOM 2171 O O . PRO A 1 270 ? 1.754 -5.114 2.734 1.00 41.19 270 PRO A O 1
ATOM 2174 N N . THR A 1 271 ? 0.899 -7.105 2.109 1.00 41.91 271 THR A N 1
ATOM 2175 C CA . THR A 1 271 ? 1.815 -7.671 1.090 1.00 41.91 271 THR A CA 1
ATOM 2176 C C . THR A 1 271 ? 2.038 -9.160 1.357 1.00 41.91 271 THR A C 1
ATOM 2178 O O . THR A 1 271 ? 3.055 -9.578 1.903 1.00 41.91 271 THR A O 1
ATOM 2181 N N . ALA A 1 272 ? 1.090 -9.979 0.913 1.00 36.84 272 ALA A N 1
ATOM 2182 C CA . ALA A 1 272 ? 1.333 -11.386 0.614 1.00 36.84 272 ALA A CA 1
ATOM 2183 C C . ALA A 1 272 ? 0.913 -11.688 -0.832 1.00 36.84 272 ALA A C 1
ATOM 2185 O O . ALA A 1 272 ? 0.279 -12.695 -1.106 1.00 36.84 272 ALA A O 1
ATOM 2186 N N . HIS A 1 273 ? 1.279 -10.816 -1.778 1.00 38.75 273 HIS A N 1
ATOM 2187 C CA . HIS A 1 273 ? 1.367 -11.210 -3.184 1.00 38.75 273 HIS A CA 1
ATOM 2188 C C . HIS A 1 273 ? 2.822 -11.569 -3.480 1.00 38.75 273 HIS A C 1
ATOM 2190 O O . HIS A 1 273 ? 3.549 -10.883 -4.193 1.00 38.75 273 HIS A O 1
ATOM 2196 N N . ARG A 1 274 ? 3.271 -12.668 -2.867 1.00 33.72 274 ARG A N 1
ATOM 2197 C CA . ARG A 1 274 ? 4.424 -13.400 -3.377 1.00 33.72 274 ARG A CA 1
ATOM 2198 C C . ARG A 1 274 ? 3.920 -14.025 -4.673 1.00 33.72 274 ARG A C 1
ATOM 2200 O O . ARG A 1 274 ? 3.206 -15.022 -4.629 1.00 33.72 274 ARG A O 1
ATOM 2207 N N . SER A 1 275 ? 4.186 -13.385 -5.812 1.00 30.36 275 SER A N 1
ATOM 2208 C CA . SER A 1 275 ? 4.001 -14.021 -7.117 1.00 30.36 275 SER A CA 1
ATOM 2209 C C . SER A 1 275 ? 4.601 -15.423 -7.033 1.00 30.36 275 SER A C 1
ATOM 2211 O O . SER A 1 275 ? 5.742 -15.578 -6.588 1.00 30.36 275 SER A O 1
ATOM 2213 N N . GLY A 1 276 ? 3.795 -16.433 -7.358 1.00 27.45 276 GLY A N 1
ATOM 2214 C CA . GLY A 1 276 ? 4.061 -17.859 -7.164 1.00 27.45 276 GLY A CA 1
ATOM 2215 C C . GLY A 1 276 ? 5.198 -18.432 -8.013 1.00 27.45 276 GLY A C 1
ATOM 2216 O O . GLY A 1 276 ? 5.022 -19.469 -8.636 1.00 27.45 276 GLY A O 1
ATOM 2217 N N . SER A 1 277 ? 6.371 -17.799 -8.019 1.00 29.11 277 SER A N 1
ATOM 2218 C CA . SER A 1 277 ? 7.590 -18.330 -8.639 1.00 29.11 277 SER A CA 1
ATOM 2219 C C . SER A 1 277 ? 8.568 -18.936 -7.627 1.00 29.11 277 SER A C 1
ATOM 2221 O O . SER A 1 277 ? 9.519 -19.592 -8.031 1.00 29.11 277 SER A O 1
ATOM 2223 N N . ALA A 1 278 ? 8.353 -18.758 -6.317 1.00 27.58 278 ALA A N 1
ATOM 2224 C CA . ALA A 1 278 ? 9.287 -19.234 -5.288 1.00 27.58 278 ALA A CA 1
ATOM 2225 C C . ALA A 1 278 ? 9.023 -20.670 -4.784 1.00 27.58 278 ALA A C 1
ATOM 2227 O O . ALA A 1 278 ? 9.834 -21.197 -4.031 1.00 27.58 278 ALA A O 1
ATOM 2228 N N . THR A 1 279 ? 7.934 -21.327 -5.201 1.00 25.91 279 THR A N 1
ATOM 2229 C CA . THR A 1 279 ? 7.583 -22.696 -4.750 1.00 25.91 279 THR A CA 1
ATOM 2230 C C . THR A 1 279 ? 7.765 -23.758 -5.841 1.00 25.91 279 THR A C 1
ATOM 2232 O O . THR A 1 279 ? 7.246 -24.863 -5.738 1.00 25.91 279 THR A O 1
ATOM 2235 N N . LEU A 1 280 ? 8.530 -23.441 -6.888 1.00 27.67 280 LEU A N 1
ATOM 2236 C CA . LEU A 1 280 ? 8.896 -24.361 -7.971 1.00 27.67 280 LEU A CA 1
ATOM 2237 C C . LEU A 1 280 ? 10.420 -24.534 -8.041 1.00 27.67 280 LEU A C 1
ATOM 2239 O O . LEU A 1 280 ? 11.025 -24.494 -9.103 1.00 27.67 280 LEU A O 1
ATOM 2243 N N . SER A 1 281 ? 11.064 -24.693 -6.882 1.00 28.84 281 SER A N 1
ATOM 2244 C CA . SER A 1 281 ? 12.493 -25.026 -6.816 1.00 28.84 281 SER A CA 1
ATOM 2245 C C . SER A 1 281 ? 12.846 -25.973 -5.667 1.00 28.84 281 SER A C 1
ATOM 2247 O O . SER A 1 281 ? 13.942 -25.881 -5.124 1.00 28.84 281 SER A O 1
ATOM 2249 N N . ARG A 1 282 ? 11.944 -26.886 -5.280 1.00 29.55 282 ARG A N 1
ATOM 2250 C CA . ARG A 1 282 ? 12.300 -28.095 -4.509 1.00 29.55 282 ARG A CA 1
ATOM 2251 C C . ARG A 1 282 ? 11.110 -29.043 -4.418 1.00 29.55 282 ARG A C 1
ATOM 2253 O O . ARG A 1 282 ? 10.283 -28.986 -3.521 1.00 29.55 282 ARG A O 1
ATOM 2260 N N . GLY A 1 283 ? 11.032 -29.901 -5.418 1.00 25.16 283 GLY A N 1
ATOM 2261 C CA . GLY A 1 283 ? 10.069 -30.982 -5.526 1.00 25.16 283 GLY A CA 1
ATOM 2262 C C . GLY A 1 283 ? 10.473 -31.826 -6.716 1.00 25.16 283 GLY A C 1
ATOM 2263 O O . GLY A 1 283 ? 9.766 -31.858 -7.716 1.00 25.16 283 GLY A O 1
ATOM 2264 N N . GLY A 1 284 ? 11.667 -32.419 -6.645 1.00 28.19 284 GLY A N 1
ATOM 2265 C CA . GLY A 1 284 ? 12.108 -33.434 -7.592 1.00 28.19 284 GLY A CA 1
ATOM 2266 C C . GLY A 1 284 ? 11.223 -34.668 -7.455 1.00 28.19 284 GLY A C 1
ATOM 2267 O O . GLY A 1 284 ? 11.583 -35.622 -6.778 1.00 28.19 284 GLY A O 1
ATOM 2268 N N . LEU A 1 285 ? 10.047 -34.628 -8.072 1.00 24.09 285 LEU A N 1
ATOM 2269 C CA . LEU A 1 285 ? 9.426 -35.814 -8.626 1.00 24.09 285 LEU A CA 1
ATOM 2270 C C . LEU A 1 285 ? 9.722 -35.755 -10.121 1.00 24.09 285 LEU A C 1
ATOM 2272 O O . LEU A 1 285 ? 9.115 -34.969 -10.850 1.00 24.09 285 LEU A O 1
ATOM 2276 N N . GLU A 1 286 ? 10.678 -36.562 -10.573 1.00 26.69 286 GLU A N 1
ATOM 2277 C CA . GLU A 1 286 ? 10.789 -36.894 -11.988 1.00 26.69 286 GLU A CA 1
ATOM 2278 C C . GLU A 1 286 ? 9.484 -37.581 -12.406 1.00 26.69 286 GLU A C 1
ATOM 2280 O O . GLU A 1 286 ? 9.286 -38.780 -12.213 1.00 26.69 286 GLU A O 1
ATOM 2285 N N . LEU A 1 287 ? 8.540 -36.805 -12.936 1.00 26.47 287 LEU A N 1
ATOM 2286 C CA . LEU A 1 287 ? 7.412 -37.367 -13.658 1.00 26.47 287 LEU A CA 1
ATOM 2287 C C . LEU A 1 287 ? 7.942 -37.793 -15.031 1.00 26.47 287 LEU A C 1
ATOM 2289 O O . LEU A 1 287 ? 8.427 -36.938 -15.778 1.00 26.47 287 LEU A O 1
ATOM 2293 N N . PRO A 1 288 ? 7.873 -39.086 -15.394 1.00 28.05 288 PRO A N 1
ATOM 2294 C CA . PRO A 1 288 ? 8.337 -39.532 -16.696 1.00 28.05 288 PRO A CA 1
ATOM 2295 C C . PRO A 1 288 ? 7.534 -38.810 -17.777 1.00 28.05 288 PRO A C 1
ATOM 2297 O O . PRO A 1 288 ? 6.300 -38.825 -17.769 1.00 28.05 288 PRO A O 1
ATOM 2300 N N . ALA A 1 289 ? 8.240 -38.167 -18.707 1.00 35.28 289 ALA A N 1
ATOM 2301 C CA . ALA A 1 289 ? 7.649 -37.483 -19.846 1.00 35.28 289 ALA A CA 1
ATOM 2302 C C . ALA A 1 289 ? 6.786 -38.465 -20.659 1.00 35.28 289 ALA A C 1
ATOM 2304 O O . ALA A 1 289 ? 7.294 -39.241 -21.471 1.00 35.28 289 ALA A O 1
ATOM 2305 N N . ARG A 1 290 ? 5.463 -38.451 -20.455 1.00 33.69 290 ARG A N 1
ATOM 2306 C CA . ARG A 1 290 ? 4.537 -39.152 -21.348 1.00 33.69 290 ARG A CA 1
ATOM 2307 C C . ARG A 1 290 ? 4.489 -38.392 -22.669 1.00 33.69 290 ARG A C 1
ATOM 2309 O O . ARG A 1 290 ? 3.897 -37.319 -22.757 1.00 33.69 290 ARG A O 1
ATOM 2316 N N . ARG A 1 291 ? 5.110 -38.966 -23.701 1.00 35.91 291 ARG A N 1
ATOM 2317 C CA . ARG A 1 291 ? 4.826 -38.614 -25.097 1.00 35.91 291 ARG A CA 1
ATOM 2318 C C . ARG A 1 291 ? 3.405 -39.063 -25.428 1.00 35.91 291 ARG A C 1
ATOM 2320 O O . ARG A 1 291 ? 2.987 -40.142 -25.004 1.00 35.91 291 ARG A O 1
ATOM 2327 N N . GLY A 1 292 ? 2.677 -38.250 -26.190 1.00 37.81 292 GLY A N 1
ATOM 2328 C CA . GLY A 1 292 ? 1.454 -38.711 -26.845 1.00 37.81 292 GLY A CA 1
ATOM 2329 C C . GLY A 1 292 ? 1.754 -39.884 -27.784 1.00 37.81 292 GLY A C 1
ATOM 2330 O O . GLY A 1 292 ? 2.904 -40.101 -28.174 1.00 37.81 292 GLY A O 1
ATOM 2331 N N . SER A 1 293 ? 0.726 -40.633 -28.182 1.00 38.84 293 SER A N 1
ATOM 2332 C CA . SER A 1 293 ? 0.841 -41.737 -29.152 1.00 38.84 293 SER A CA 1
ATOM 2333 C C . SER A 1 293 ? 1.366 -41.307 -30.534 1.00 38.84 293 SER A C 1
ATOM 2335 O O . SER A 1 293 ? 1.626 -42.154 -31.380 1.00 38.84 293 SER A O 1
ATOM 2337 N N . ASP A 1 294 ? 1.529 -40.003 -30.766 1.00 40.97 294 ASP A N 1
ATOM 2338 C CA . ASP A 1 294 ? 2.051 -39.362 -31.974 1.00 40.97 294 ASP A CA 1
ATOM 2339 C C . ASP A 1 294 ? 3.461 -38.749 -31.798 1.00 40.97 294 ASP A C 1
ATOM 2341 O O . ASP A 1 294 ? 3.977 -38.101 -32.710 1.00 40.97 294 ASP A O 1
ATOM 2345 N N . GLY A 1 295 ? 4.104 -38.942 -30.639 1.00 34.66 295 GLY A N 1
ATOM 2346 C CA . GLY A 1 295 ? 5.505 -38.577 -30.402 1.00 34.66 295 GLY A CA 1
ATOM 2347 C C . GLY A 1 295 ? 5.794 -37.092 -30.152 1.00 34.66 295 GLY A C 1
ATOM 2348 O O . GLY A 1 295 ? 6.970 -36.740 -30.022 1.00 34.66 295 GLY A O 1
ATOM 2349 N N . ARG A 1 296 ? 4.779 -36.223 -30.044 1.00 32.47 296 ARG A N 1
ATOM 2350 C CA . ARG A 1 296 ? 4.959 -34.778 -29.791 1.00 32.47 296 ARG A CA 1
ATOM 2351 C C . ARG A 1 296 ? 5.022 -34.449 -28.288 1.00 32.47 296 ARG A C 1
ATOM 2353 O O . ARG A 1 296 ? 4.397 -35.148 -27.485 1.00 32.47 296 ARG A O 1
ATOM 2360 N N . PRO A 1 297 ? 5.761 -33.395 -27.883 1.00 30.72 297 PRO A N 1
ATOM 2361 C CA . PRO A 1 297 ? 5.775 -32.921 -26.501 1.00 30.72 297 PRO A CA 1
ATOM 2362 C C . PRO A 1 297 ? 4.423 -32.300 -26.123 1.00 30.72 297 PRO A C 1
ATOM 2364 O O . PRO A 1 297 ? 3.901 -31.439 -26.829 1.00 30.72 297 PRO A O 1
ATOM 2367 N N . VAL A 1 298 ? 3.864 -32.729 -24.991 1.00 33.03 298 VAL A N 1
ATOM 2368 C CA . VAL A 1 298 ? 2.646 -32.152 -24.408 1.00 33.03 298 VAL A CA 1
ATOM 2369 C C . VAL A 1 298 ? 3.046 -30.911 -23.611 1.00 33.03 298 VAL A C 1
ATOM 2371 O O . VAL A 1 298 ? 3.724 -31.020 -22.592 1.00 33.03 298 VAL A O 1
ATOM 2374 N N . VAL A 1 299 ? 2.649 -29.728 -24.083 1.00 29.56 299 VAL A N 1
ATOM 2375 C CA . VAL A 1 299 ? 2.829 -28.462 -23.357 1.00 29.56 299 VAL A CA 1
ATOM 2376 C C . VAL A 1 299 ? 1.629 -28.259 -22.438 1.00 29.56 299 VAL A C 1
ATOM 2378 O O . VAL A 1 299 ? 0.504 -28.095 -22.906 1.00 29.56 299 VAL A O 1
ATOM 2381 N N . TRP A 1 300 ? 1.862 -28.264 -21.127 1.00 25.73 300 TRP A N 1
ATOM 2382 C CA . TRP A 1 300 ? 0.856 -27.866 -20.147 1.00 25.73 300 TRP A CA 1
ATOM 2383 C C . TRP A 1 300 ? 0.792 -26.339 -20.084 1.00 25.73 300 TRP A C 1
ATOM 2385 O O . TRP A 1 300 ? 1.676 -25.691 -19.528 1.00 25.73 300 TRP A O 1
ATOM 2395 N N . LEU A 1 301 ? -0.263 -25.756 -20.650 1.00 23.98 301 LEU A N 1
ATOM 2396 C CA . LEU A 1 301 ? -0.689 -24.410 -20.284 1.00 23.98 301 LEU A CA 1
ATOM 2397 C C . LEU A 1 301 ? -1.338 -24.503 -18.902 1.00 23.98 301 LEU A C 1
ATOM 2399 O O . LEU A 1 301 ? -2.395 -25.116 -18.750 1.00 23.98 301 LEU A O 1
ATOM 2403 N N . VAL A 1 302 ? -0.703 -23.912 -17.891 1.00 24.22 302 VAL A N 1
ATOM 2404 C CA . VAL A 1 302 ? -1.345 -23.676 -16.595 1.00 24.22 302 VAL A CA 1
ATOM 2405 C C . VAL A 1 302 ? -2.383 -22.578 -16.813 1.00 24.22 302 VAL A C 1
ATOM 2407 O O . VAL A 1 302 ? -2.075 -21.391 -16.772 1.00 24.22 302 VAL A O 1
ATOM 2410 N N . ALA A 1 303 ? -3.609 -22.986 -17.129 1.00 23.70 303 ALA A N 1
ATOM 2411 C CA . ALA A 1 303 ? -4.771 -22.122 -17.032 1.00 23.70 303 ALA A CA 1
ATOM 2412 C C . ALA A 1 303 ? -5.121 -21.981 -15.544 1.00 23.70 303 ALA A C 1
ATOM 2414 O O . ALA A 1 303 ? -5.390 -22.980 -14.875 1.00 23.70 303 ALA A O 1
ATOM 2415 N N . GLU A 1 304 ? -5.104 -20.758 -15.014 1.00 26.14 304 GLU A N 1
ATOM 2416 C CA . GLU A 1 304 ? -5.748 -20.491 -13.728 1.00 26.14 304 GLU A CA 1
ATOM 2417 C C . GLU A 1 304 ? -7.246 -20.826 -13.838 1.00 26.14 304 GLU A C 1
ATOM 2419 O O . GLU A 1 304 ? -7.872 -20.514 -14.860 1.00 26.14 304 GLU A O 1
ATOM 2424 N N . PRO A 1 305 ? -7.852 -21.477 -12.831 1.00 27.80 305 PRO A N 1
ATOM 2425 C CA . PRO A 1 305 ? -9.255 -21.834 -12.909 1.00 27.80 305 PRO A CA 1
ATOM 2426 C C . PRO A 1 305 ? -10.122 -20.577 -12.776 1.00 27.80 305 PRO A C 1
ATOM 2428 O O . PRO A 1 305 ? -10.063 -19.855 -11.781 1.00 27.80 305 PRO A O 1
ATOM 2431 N N . LEU A 1 306 ? -10.977 -20.348 -13.777 1.00 27.30 306 LEU A N 1
ATOM 2432 C CA . LEU A 1 306 ? -12.123 -19.444 -13.676 1.00 27.30 306 LEU A CA 1
ATOM 2433 C C . LEU A 1 306 ? -12.987 -19.816 -12.451 1.00 27.30 306 LEU A C 1
ATOM 2435 O O . LEU A 1 306 ? -13.155 -21.005 -12.162 1.00 27.30 306 LEU A O 1
ATOM 2439 N N . PRO A 1 307 ? -13.609 -18.846 -11.757 1.00 28.97 307 PRO A N 1
ATOM 2440 C CA . PRO A 1 307 ? -14.547 -19.159 -10.691 1.00 28.97 307 PRO A CA 1
ATOM 2441 C C . PRO A 1 307 ? -15.824 -19.761 -11.297 1.00 28.97 307 PRO A C 1
ATOM 2443 O O . PRO A 1 307 ? -16.593 -19.082 -11.976 1.00 28.97 307 PRO A O 1
ATOM 2446 N N . SER A 1 308 ? -16.056 -21.051 -11.053 1.00 27.09 308 SER A N 1
ATOM 2447 C CA . SER A 1 308 ? -17.314 -21.713 -11.415 1.00 27.09 308 SER A CA 1
ATOM 2448 C C . SER A 1 308 ? -18.477 -21.163 -10.576 1.00 27.09 308 SER A C 1
ATOM 2450 O O . SER A 1 308 ? -18.341 -21.027 -9.356 1.00 27.09 308 SER A O 1
ATOM 2452 N N . PRO A 1 309 ? -19.658 -20.916 -11.172 1.00 31.00 309 PRO A N 1
ATOM 2453 C CA . PRO A 1 309 ? -20.839 -20.501 -10.438 1.00 31.00 309 PRO A CA 1
ATOM 2454 C C . PRO A 1 309 ? -21.520 -21.700 -9.759 1.00 31.00 309 PRO A C 1
ATOM 2456 O O . PRO A 1 309 ? -21.702 -22.762 -10.344 1.00 31.00 309 PRO A O 1
ATOM 2459 N N . TYR A 1 310 ? -21.905 -21.493 -8.501 1.00 26.09 310 TYR A N 1
ATOM 2460 C CA . TYR A 1 310 ? -23.093 -22.020 -7.818 1.00 26.09 310 TYR A CA 1
ATOM 2461 C C . TYR A 1 310 ? -23.825 -23.235 -8.444 1.00 26.09 310 TYR A C 1
ATOM 2463 O O . TYR A 1 310 ? -24.533 -23.092 -9.443 1.00 26.09 310 TYR A O 1
ATOM 2471 N N . ARG A 1 311 ? -23.868 -24.378 -7.736 1.00 26.56 311 ARG A N 1
ATOM 2472 C CA . ARG A 1 311 ? -25.094 -25.202 -7.656 1.00 26.56 311 ARG A CA 1
ATOM 2473 C C . ARG A 1 311 ? -25.150 -26.097 -6.415 1.00 26.56 311 ARG A C 1
ATOM 2475 O O . ARG A 1 311 ? -24.151 -26.575 -5.900 1.00 26.56 311 ARG A O 1
ATOM 2482 N N . ARG A 1 312 ? -26.385 -26.230 -5.933 1.00 29.02 312 ARG A N 1
ATOM 2483 C CA . ARG A 1 312 ? -26.845 -26.738 -4.638 1.00 29.02 312 ARG A CA 1
ATOM 2484 C C . ARG A 1 312 ? -26.651 -28.254 -4.463 1.00 29.02 312 ARG A C 1
ATOM 2486 O O . ARG A 1 312 ? -26.816 -29.018 -5.405 1.00 29.02 312 ARG A O 1
ATOM 2493 N N . HIS A 1 313 ? -26.441 -28.649 -3.206 1.00 24.45 313 HIS A N 1
ATOM 2494 C CA . HIS A 1 313 ? -26.767 -29.957 -2.608 1.00 24.45 313 HIS A CA 1
ATOM 2495 C C . HIS A 1 313 ? -28.131 -30.525 -3.081 1.00 24.45 313 HIS A C 1
ATOM 2497 O O . HIS A 1 313 ? -29.037 -29.727 -3.340 1.00 24.45 313 HIS A O 1
ATOM 2503 N N . PRO A 1 314 ? -28.331 -31.869 -3.125 1.00 34.00 314 PRO A N 1
ATOM 2504 C CA . PRO A 1 314 ? -28.537 -32.642 -1.888 1.00 34.00 314 PRO A CA 1
ATOM 2505 C C . PRO A 1 314 ? -27.976 -34.085 -1.817 1.00 34.00 314 PRO A C 1
ATOM 2507 O O . PRO A 1 314 ? -27.948 -34.836 -2.777 1.00 34.00 314 PRO A O 1
ATOM 2510 N N . ARG A 1 315 ? -27.580 -34.429 -0.580 1.00 25.84 315 ARG A N 1
ATOM 2511 C CA . ARG A 1 315 ? -27.664 -35.698 0.184 1.00 25.84 315 ARG A CA 1
ATOM 2512 C C . ARG A 1 315 ? -27.805 -37.073 -0.524 1.00 25.84 315 ARG A C 1
ATOM 2514 O O . ARG A 1 315 ? -28.829 -37.337 -1.136 1.00 25.84 315 ARG A O 1
ATOM 2521 N N . ARG A 1 316 ? -26.912 -37.989 -0.084 1.00 24.73 316 ARG A N 1
ATOM 2522 C CA . ARG A 1 316 ? -27.057 -39.415 0.351 1.00 24.73 316 ARG A CA 1
ATOM 2523 C C . ARG A 1 316 ? -26.182 -40.449 -0.392 1.00 24.73 316 ARG A C 1
ATOM 2525 O O . ARG A 1 316 ? -26.408 -40.737 -1.551 1.00 24.73 316 ARG A O 1
ATOM 2532 N N . ALA A 1 317 ? -25.261 -41.019 0.398 1.00 23.73 317 ALA A N 1
ATOM 2533 C CA . ALA A 1 317 ? -24.917 -42.436 0.598 1.00 23.73 317 ALA A CA 1
ATOM 2534 C C . ALA A 1 317 ? -24.679 -43.396 -0.593 1.00 23.73 317 ALA A C 1
ATOM 2536 O O . ALA A 1 317 ? -25.582 -43.659 -1.377 1.00 23.73 317 ALA A O 1
ATOM 2537 N N . SER A 1 318 ? -23.497 -44.037 -0.540 1.00 23.83 318 SER A N 1
ATOM 2538 C CA . SER A 1 318 ? -23.238 -45.493 -0.633 1.00 23.83 318 SER A CA 1
ATOM 2539 C C . SER A 1 318 ? -22.138 -45.901 -1.621 1.00 23.83 318 SER A C 1
ATOM 2541 O O . SER A 1 318 ? -22.105 -45.469 -2.767 1.00 23.83 318 SER A O 1
ATOM 2543 N N . LEU A 1 319 ? -21.248 -46.767 -1.115 1.00 24.28 319 LEU A N 1
ATOM 2544 C CA . LEU A 1 319 ? -20.269 -47.590 -1.831 1.00 24.28 319 LEU A CA 1
ATOM 2545 C C . LEU A 1 319 ? -20.913 -48.389 -2.979 1.00 24.28 319 LEU A C 1
ATOM 2547 O O . LEU A 1 319 ? -21.998 -48.925 -2.766 1.00 24.28 319 LEU A O 1
ATOM 2551 N N . LEU A 1 320 ? -20.178 -48.621 -4.079 1.00 23.55 320 LEU A N 1
ATOM 2552 C CA . LEU A 1 320 ? -19.881 -49.969 -4.609 1.00 23.55 320 LEU A CA 1
ATOM 2553 C C . LEU A 1 320 ? -18.976 -49.947 -5.856 1.00 23.55 320 LEU A C 1
ATOM 2555 O O . LEU A 1 320 ? -18.932 -48.983 -6.614 1.00 23.55 320 LEU A O 1
ATOM 2559 N N . LEU A 1 321 ? -18.235 -51.049 -5.978 1.00 22.28 321 LEU A N 1
ATOM 2560 C CA . LEU A 1 321 ? -17.270 -51.444 -7.000 1.00 22.28 321 LEU A CA 1
ATOM 2561 C C . LEU A 1 321 ? -17.889 -51.772 -8.376 1.00 22.28 321 LEU A C 1
ATOM 2563 O O . LEU A 1 321 ? -19.006 -52.268 -8.446 1.00 22.28 321 LEU A O 1
ATOM 2567 N N . ALA A 1 322 ? -17.012 -51.661 -9.382 1.00 22.61 322 ALA A N 1
ATOM 2568 C CA . ALA A 1 322 ? -16.787 -52.547 -10.534 1.00 22.61 322 ALA A CA 1
ATOM 2569 C C . ALA A 1 322 ? -17.822 -52.702 -11.674 1.00 22.61 322 ALA A C 1
ATOM 2571 O O . ALA A 1 322 ? -18.990 -53.006 -11.479 1.00 22.61 322 ALA A O 1
ATOM 2572 N N . ASP A 1 323 ? -17.227 -52.608 -12.870 1.00 21.34 323 ASP A N 1
ATOM 2573 C CA . ASP A 1 323 ? -17.383 -53.410 -14.088 1.00 21.34 323 ASP A CA 1
ATOM 2574 C C . ASP A 1 323 ? -18.683 -53.474 -14.912 1.00 21.34 323 ASP A C 1
ATOM 2576 O O . ASP A 1 323 ? -19.745 -53.907 -14.481 1.00 21.34 323 ASP A O 1
ATOM 2580 N N . ALA A 1 324 ? -18.420 -53.238 -16.205 1.00 21.77 324 ALA A N 1
ATOM 2581 C CA . ALA A 1 324 ? -18.888 -53.965 -17.382 1.00 21.77 324 ALA A CA 1
ATOM 2582 C C . ALA A 1 324 ? -20.272 -53.682 -18.003 1.00 21.77 324 ALA A C 1
ATOM 2584 O O . ALA A 1 324 ? -21.312 -53.629 -17.361 1.00 21.77 324 ALA A O 1
ATOM 2585 N N . ALA A 1 325 ? -20.199 -53.685 -19.342 1.00 21.56 325 ALA A N 1
ATOM 2586 C CA . ALA A 1 325 ? -21.212 -54.056 -20.331 1.00 21.56 325 ALA A CA 1
ATOM 2587 C C . ALA A 1 325 ? -22.247 -53.001 -20.798 1.00 21.56 325 ALA A C 1
ATOM 2589 O O . ALA A 1 325 ? -23.227 -52.678 -20.138 1.00 21.56 325 ALA A O 1
ATOM 2590 N N . LEU A 1 326 ? -22.012 -52.561 -22.046 1.00 25.61 326 LEU A N 1
ATOM 2591 C CA . LEU A 1 326 ? -22.959 -52.335 -23.165 1.00 25.61 326 LEU A CA 1
ATOM 2592 C C . LEU A 1 326 ? -24.261 -53.186 -23.079 1.00 25.61 326 LEU A C 1
ATOM 2594 O O . LEU A 1 326 ? -24.179 -54.265 -22.490 1.00 25.61 326 LEU A O 1
ATOM 2598 N N . PRO A 1 327 ? -25.402 -52.854 -23.759 1.00 33.97 327 PRO A N 1
ATOM 2599 C CA . PRO A 1 327 ? -25.409 -52.598 -25.214 1.00 33.97 327 PRO A CA 1
ATOM 2600 C C . PRO A 1 327 ? -26.599 -51.816 -25.854 1.00 33.97 327 PRO A C 1
ATOM 2602 O O . PRO A 1 327 ? -27.549 -51.398 -25.203 1.00 33.97 327 PRO A O 1
ATOM 2605 N N . CYS A 1 328 ? -26.526 -51.752 -27.195 1.00 21.97 328 CYS A N 1
ATOM 2606 C CA . CYS A 1 328 ? -27.616 -51.725 -28.190 1.00 21.97 328 CYS A CA 1
ATOM 2607 C C . CYS A 1 328 ? -28.276 -50.394 -28.595 1.00 21.97 328 CYS A C 1
ATOM 2609 O O . CYS A 1 328 ? -29.144 -49.875 -27.907 1.00 21.97 328 CYS A O 1
ATOM 2611 N N . ALA A 1 329 ? -27.962 -49.964 -29.824 1.00 27.11 329 ALA A N 1
ATOM 2612 C CA . ALA A 1 329 ? -28.872 -49.775 -30.974 1.00 27.11 329 ALA A CA 1
ATOM 2613 C C . ALA A 1 329 ? -28.040 -49.087 -32.079 1.00 27.11 329 ALA A C 1
ATOM 2615 O O . ALA A 1 329 ? -27.358 -48.114 -31.787 1.00 27.11 329 ALA A O 1
ATOM 2616 N N . GLY A 1 330 ? -27.947 -49.498 -33.340 1.00 24.23 330 GLY A N 1
ATOM 2617 C CA . GLY A 1 330 ? -28.743 -50.369 -34.200 1.00 24.23 330 GLY A CA 1
ATOM 2618 C C . GLY A 1 330 ? -28.715 -49.709 -35.590 1.00 24.23 330 GLY A C 1
ATOM 2619 O O . GLY A 1 330 ? -28.894 -48.495 -35.663 1.00 24.23 330 GLY A O 1
ATOM 2620 N N . GLY A 1 331 ? -28.463 -50.467 -36.663 1.00 25.06 331 GLY A N 1
ATOM 2621 C CA . GLY A 1 331 ? -28.648 -49.983 -38.042 1.00 25.06 331 GLY A CA 1
ATOM 2622 C C . GLY A 1 331 ? -27.475 -50.206 -38.998 1.00 25.06 331 GLY A C 1
ATOM 2623 O O . GLY A 1 331 ? -26.706 -49.290 -39.254 1.00 25.06 331 GLY A O 1
ATOM 2624 N N . ASP A 1 332 ? -27.380 -51.442 -39.490 1.00 26.39 332 ASP A N 1
ATOM 2625 C CA . ASP A 1 332 ? -27.216 -51.864 -40.889 1.00 26.39 332 ASP A CA 1
ATOM 2626 C C . ASP A 1 332 ? -26.221 -51.172 -41.844 1.00 26.39 332 ASP A C 1
ATOM 2628 O O . ASP A 1 332 ? -26.342 -49.998 -42.181 1.00 26.39 332 ASP A O 1
ATOM 2632 N N . GLY A 1 333 ? -25.384 -52.010 -42.479 1.00 26.72 333 GLY A N 1
ATOM 2633 C CA . GLY A 1 333 ? -25.242 -51.950 -43.939 1.00 26.72 333 GLY A CA 1
ATOM 2634 C C . GLY A 1 333 ? -23.832 -51.863 -44.534 1.00 26.72 333 GLY A C 1
ATOM 2635 O O . GLY A 1 333 ? -23.420 -50.802 -44.975 1.00 26.72 333 GLY A O 1
ATOM 2636 N N . ALA A 1 334 ? -23.205 -53.034 -44.698 1.00 27.64 334 ALA A N 1
ATOM 2637 C CA . ALA A 1 334 ? -22.497 -53.471 -45.914 1.00 27.64 334 ALA A CA 1
ATOM 2638 C C . ALA A 1 334 ? -21.115 -52.886 -46.336 1.00 27.64 334 ALA A C 1
ATOM 2640 O O . ALA A 1 334 ? -20.992 -51.785 -46.855 1.00 27.64 334 ALA A O 1
ATOM 2641 N N . HIS A 1 335 ? -20.147 -53.820 -46.326 1.00 28.11 335 HIS A N 1
ATOM 2642 C CA . HIS A 1 335 ? -19.195 -54.182 -47.397 1.00 28.11 335 HIS A CA 1
ATOM 2643 C C . HIS A 1 335 ? -17.793 -53.525 -47.535 1.00 28.11 335 HIS A C 1
ATOM 2645 O O . HIS A 1 335 ? -17.622 -52.447 -48.086 1.00 28.11 335 HIS A O 1
ATOM 2651 N N . GLN A 1 336 ? -16.809 -54.371 -47.176 1.00 27.72 336 GLN A N 1
ATOM 2652 C CA . GLN A 1 336 ? -15.625 -54.830 -47.938 1.00 27.72 336 GLN A CA 1
ATOM 2653 C C . GLN A 1 336 ? -14.316 -54.008 -48.024 1.00 27.72 336 GLN A C 1
ATOM 2655 O O . GLN A 1 336 ? -14.198 -53.022 -48.738 1.00 27.72 336 GLN A O 1
ATOM 2660 N N . GLU A 1 337 ? -13.327 -54.557 -47.302 1.00 26.28 337 GLU A N 1
ATOM 2661 C CA . GLU A 1 337 ? -11.903 -54.829 -47.594 1.00 26.28 337 GLU A CA 1
ATOM 2662 C C . GLU A 1 337 ? -11.145 -54.093 -48.716 1.00 26.28 337 GLU A C 1
ATOM 2664 O O . GLU A 1 337 ? -11.544 -54.067 -49.876 1.00 26.28 337 GLU A O 1
ATOM 2669 N N . GLY A 1 338 ? -9.914 -53.682 -48.377 1.00 26.50 338 GLY A N 1
ATOM 2670 C CA . GLY A 1 338 ? -8.855 -53.373 -49.337 1.00 26.50 338 GLY A CA 1
ATOM 2671 C C . GLY A 1 338 ? -7.524 -53.023 -48.663 1.00 26.50 338 GLY A C 1
ATOM 2672 O O . GLY A 1 338 ? -7.313 -51.890 -48.245 1.00 26.50 338 GLY A O 1
ATOM 2673 N N . VAL A 1 339 ? -6.639 -54.015 -48.559 1.00 26.30 339 VAL A N 1
ATOM 2674 C CA . VAL A 1 339 ? -5.222 -53.919 -48.159 1.00 26.30 339 VAL A CA 1
ATOM 2675 C C . VAL A 1 339 ? -4.422 -53.132 -49.210 1.00 26.30 339 VAL A C 1
ATOM 2677 O O . VAL A 1 339 ? -4.664 -53.296 -50.403 1.00 26.30 339 VAL A O 1
ATOM 2680 N N . GLY A 1 340 ? -3.431 -52.333 -48.796 1.00 26.22 340 GLY A N 1
ATOM 2681 C CA . GLY A 1 340 ? -2.481 -51.713 -49.727 1.00 26.22 340 GLY A CA 1
ATOM 2682 C C . GLY A 1 340 ? -1.370 -50.919 -49.042 1.00 26.22 340 GLY A C 1
ATOM 2683 O O . GLY A 1 340 ? -1.618 -49.887 -48.426 1.00 26.22 340 GLY A O 1
ATOM 2684 N N . GLU A 1 341 ? -0.155 -51.444 -49.148 1.00 25.02 341 GLU A N 1
ATOM 2685 C CA . GLU A 1 341 ? 1.110 -50.927 -48.632 1.00 25.02 341 GLU A CA 1
ATOM 2686 C C . GLU A 1 341 ? 1.522 -49.559 -49.209 1.00 25.02 341 GLU A C 1
ATOM 2688 O O . GLU A 1 341 ? 1.176 -49.213 -50.332 1.00 25.02 341 GLU A O 1
ATOM 2693 N N . GLY A 1 342 ? 2.326 -48.837 -48.415 1.00 25.38 342 GLY A N 1
ATOM 2694 C CA . GLY A 1 342 ? 3.484 -48.021 -48.809 1.00 25.38 342 GLY A CA 1
ATOM 2695 C C . GLY A 1 342 ? 3.390 -47.065 -50.005 1.00 25.38 342 GLY A C 1
ATOM 2696 O O . GLY A 1 342 ? 3.247 -47.489 -51.140 1.00 25.38 342 GLY A O 1
ATOM 2697 N N . VAL A 1 343 ? 3.676 -45.780 -49.759 1.00 26.47 343 VAL A N 1
ATOM 2698 C CA . VAL A 1 343 ? 4.748 -45.015 -50.437 1.00 26.47 343 VAL A CA 1
ATOM 2699 C C . VAL A 1 343 ? 4.768 -43.571 -49.914 1.00 26.47 343 VAL A C 1
ATOM 2701 O O . VAL A 1 343 ? 3.743 -42.913 -49.754 1.00 26.47 343 VAL A O 1
ATOM 2704 N N . HIS A 1 344 ? 5.984 -43.092 -49.643 1.00 32.75 344 HIS A N 1
ATOM 2705 C CA . HIS A 1 344 ? 6.335 -41.702 -49.375 1.00 32.75 344 HIS A CA 1
ATOM 2706 C C . HIS A 1 344 ? 5.760 -40.733 -50.419 1.00 32.75 344 HIS A C 1
ATOM 2708 O O . HIS A 1 344 ? 6.072 -40.842 -51.601 1.00 32.75 344 HIS A O 1
ATOM 2714 N N . GLN A 1 345 ? 5.061 -39.692 -49.964 1.00 26.20 345 GLN A N 1
ATOM 2715 C CA . GLN A 1 345 ? 4.999 -38.415 -50.673 1.00 26.20 345 GLN A CA 1
ATOM 2716 C C . GLN A 1 345 ? 4.700 -37.285 -49.686 1.00 26.20 345 GLN A C 1
ATOM 2718 O O . GLN A 1 345 ? 3.729 -37.341 -48.933 1.00 26.20 345 GLN A O 1
ATOM 2723 N N . GLY A 1 346 ? 5.575 -36.27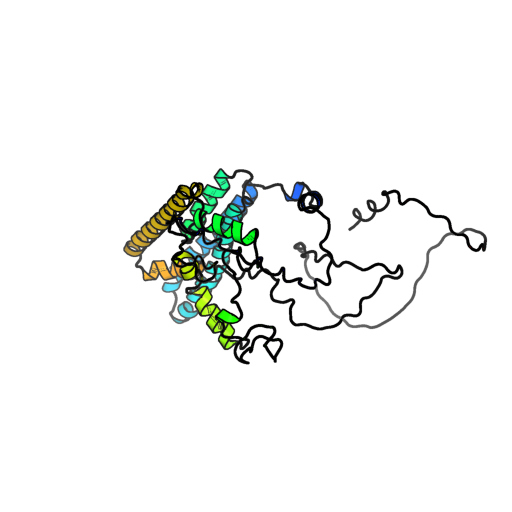7 -49.672 1.00 34.16 346 GLY A N 1
ATOM 2724 C CA . GLY A 1 346 ? 5.387 -35.063 -48.887 1.00 34.16 346 GLY A CA 1
ATOM 2725 C C . GLY A 1 346 ? 4.121 -34.322 -49.305 1.00 34.16 346 GLY A C 1
ATOM 2726 O O . GLY A 1 346 ? 3.766 -34.318 -50.484 1.00 34.16 346 GLY A O 1
ATOM 2727 N N . ARG A 1 347 ? 3.450 -33.695 -48.334 1.00 27.31 347 ARG A N 1
ATOM 2728 C CA . ARG A 1 347 ? 2.428 -32.682 -48.593 1.00 27.31 347 ARG A CA 1
ATOM 2729 C C . ARG A 1 347 ? 2.454 -31.576 -47.556 1.00 27.31 347 ARG A C 1
ATOM 2731 O O . ARG A 1 347 ? 2.525 -31.815 -46.352 1.00 27.31 347 ARG A O 1
ATOM 2738 N N . ASP A 1 348 ? 2.356 -30.386 -48.121 1.00 28.39 348 ASP A N 1
ATOM 2739 C CA . ASP A 1 348 ? 2.050 -29.094 -47.543 1.00 28.39 348 ASP A CA 1
ATOM 2740 C C . ASP A 1 348 ? 0.982 -29.152 -46.446 1.00 28.39 348 ASP A C 1
ATOM 2742 O O . ASP A 1 348 ? -0.084 -29.755 -46.601 1.00 28.39 348 ASP A O 1
ATOM 2746 N N . VAL A 1 349 ? 1.253 -28.472 -45.333 1.00 32.62 349 VAL A N 1
ATOM 2747 C CA . VAL A 1 349 ? 0.292 -28.296 -44.243 1.00 32.62 349 VAL A CA 1
ATOM 2748 C C . VAL A 1 349 ? -0.455 -26.983 -44.468 1.00 32.62 349 VAL A C 1
ATOM 2750 O O . VAL A 1 349 ? 0.026 -25.906 -44.127 1.00 32.62 349 VAL A O 1
ATOM 2753 N N . HIS A 1 350 ? -1.653 -27.080 -45.043 1.00 29.45 350 HIS A N 1
ATOM 2754 C CA . HIS A 1 350 ? -2.623 -25.985 -45.088 1.00 29.45 350 HIS A CA 1
ATOM 2755 C C . HIS A 1 350 ? -3.260 -25.775 -43.693 1.00 29.45 350 HIS A C 1
ATOM 2757 O O . HIS A 1 350 ? -3.728 -26.745 -43.084 1.00 29.45 350 HIS A O 1
ATOM 2763 N N . PRO A 1 351 ? -3.348 -24.536 -43.170 1.00 34.81 351 PRO A N 1
ATOM 2764 C CA . PRO A 1 351 ? -3.846 -24.271 -41.824 1.00 34.81 351 PRO A CA 1
ATOM 2765 C C . PRO A 1 351 ? -5.359 -24.019 -41.842 1.00 34.81 351 PRO A C 1
ATOM 2767 O O . PRO A 1 351 ? -5.783 -22.882 -41.976 1.00 34.81 351 PRO A O 1
ATOM 2770 N N . HIS A 1 352 ? -6.199 -25.052 -41.721 1.00 34.16 352 HIS A N 1
ATOM 2771 C CA . HIS A 1 352 ? -7.650 -24.824 -41.548 1.00 34.16 352 HIS A CA 1
ATOM 2772 C C . HIS A 1 352 ? -8.416 -25.866 -40.711 1.00 34.16 352 HIS A C 1
ATOM 2774 O O . HIS A 1 352 ? -9.641 -25.877 -40.719 1.00 34.16 352 HIS A O 1
ATOM 2780 N N . ARG A 1 353 ? -7.742 -26.709 -39.915 1.00 30.98 353 ARG A N 1
ATOM 2781 C CA . ARG A 1 353 ? -8.415 -27.716 -39.058 1.00 30.98 353 ARG A CA 1
ATOM 2782 C C . ARG A 1 353 ? -8.106 -27.618 -37.559 1.00 30.98 353 ARG A C 1
ATOM 2784 O O . ARG A 1 353 ? -8.136 -28.623 -36.859 1.00 30.98 353 ARG A O 1
ATOM 2791 N N . LEU A 1 354 ? -7.842 -26.411 -37.052 1.00 33.56 354 LEU A N 1
ATOM 2792 C CA . LEU A 1 354 ? -7.714 -26.168 -35.604 1.00 33.56 354 LEU A CA 1
ATOM 2793 C C . LEU A 1 354 ? -8.891 -25.373 -35.000 1.00 33.56 354 LEU A C 1
ATOM 2795 O O . LEU A 1 354 ? -8.943 -25.195 -33.790 1.00 33.56 354 LEU A O 1
ATOM 2799 N N . VAL A 1 355 ? -9.853 -24.923 -35.816 1.00 37.25 355 VAL A N 1
ATOM 2800 C CA . VAL A 1 355 ? -10.906 -23.979 -35.382 1.00 37.25 355 VAL A CA 1
ATOM 2801 C C . VAL A 1 355 ? -12.227 -24.662 -34.980 1.00 37.25 355 VAL A C 1
ATOM 2803 O O . VAL A 1 355 ? -13.031 -24.062 -34.279 1.00 37.25 355 VAL A O 1
ATOM 2806 N N . GLU A 1 356 ? -12.452 -25.939 -35.304 1.00 32.72 356 GLU A N 1
ATOM 2807 C CA . GLU A 1 356 ? -13.737 -26.603 -34.991 1.00 32.72 356 GLU A CA 1
ATOM 2808 C C . GLU A 1 356 ? -13.816 -27.280 -33.612 1.00 32.72 356 GLU A C 1
ATOM 2810 O O . GLU A 1 356 ? -14.903 -27.655 -33.183 1.00 32.72 356 GLU A O 1
ATOM 2815 N N . LYS A 1 357 ? -12.709 -27.409 -32.865 1.00 32.22 357 LYS A N 1
ATOM 2816 C CA . LYS A 1 357 ? -12.717 -28.074 -31.542 1.00 32.22 357 LYS A CA 1
ATOM 2817 C C . LYS A 1 357 ? -12.772 -27.137 -30.330 1.00 32.22 357 LYS A C 1
ATOM 2819 O O . LYS A 1 357 ? -12.806 -27.626 -29.209 1.00 32.22 357 LYS A O 1
ATOM 2824 N N . LEU A 1 358 ? -12.841 -25.822 -30.539 1.00 33.12 358 LEU A N 1
ATOM 2825 C CA . LEU A 1 358 ? -12.933 -24.820 -29.464 1.00 33.12 358 LEU A CA 1
ATOM 2826 C C . LEU A 1 358 ? -14.350 -24.253 -29.244 1.00 33.12 358 LEU A C 1
ATOM 2828 O O . LEU A 1 358 ? -14.536 -23.435 -28.354 1.00 33.12 358 LEU A O 1
ATOM 2832 N N . HIS A 1 359 ? -15.356 -24.709 -29.999 1.00 35.75 359 HIS A N 1
ATOM 2833 C CA . HIS A 1 359 ? -16.757 -24.280 -29.840 1.00 35.75 359 HIS A CA 1
ATOM 2834 C C . HIS A 1 359 ? -17.660 -25.278 -29.086 1.00 35.75 359 HIS A C 1
ATOM 2836 O O . HIS A 1 359 ? -18.870 -25.075 -29.035 1.00 35.75 359 HIS A O 1
ATOM 2842 N N . ALA A 1 360 ? -17.109 -26.343 -28.492 1.00 37.06 360 ALA A N 1
ATOM 2843 C CA . ALA A 1 360 ? -17.898 -27.387 -27.822 1.00 37.06 360 ALA A CA 1
ATOM 2844 C C . ALA A 1 360 ? -17.444 -27.713 -26.383 1.00 37.06 360 ALA A C 1
ATOM 2846 O O . ALA A 1 360 ? -17.665 -28.832 -25.918 1.00 37.06 360 ALA A O 1
ATOM 2847 N N . MET A 1 361 ? -16.822 -26.760 -25.680 1.00 33.53 361 MET A N 1
ATOM 2848 C CA . MET A 1 361 ? -16.502 -26.865 -24.248 1.00 33.53 361 MET A CA 1
ATOM 2849 C C . MET A 1 361 ? -16.980 -25.643 -23.479 1.00 33.53 361 MET A C 1
ATOM 2851 O O . MET A 1 361 ? -16.780 -24.522 -23.997 1.00 33.53 361 MET A O 1
#

pLDDT: mean 71.58, std 28.42, range [21.34, 98.69]

Radius of gyration: 29.82 Å; chains: 1; bounding box: 86×73×80 Å

Secondary structure (DSSP, 8-state):
-----------PPP------SSPPP---HHHHHHTS-GGGG---HHHHHHHHHHHHHHHHHHHHHHTTGGGS-HHHHHHHHHHHHHHHHHHHHHHHHHHHHHHTT-S-S-HHHHHHHHHHHHHHTT--HHHHHHHHHHHHHSTT-TTT-SS-PPPPGGGGTPPPGGG-SSSS----TTTT-HHHHHHHHHHIIIIIHHHHHHH-TTS---SS---TT-TTSTTS-GGGHHHHHHHHHHHHHHHHHHHHHHHHH-HHHHIIIIITTTTS-------TTTTSSS----------TT--------PPPP--------------------------------------------S-SSSTTSS--

Sequence (361 aa):
MKPKQAATQRKASEKVIYERDWQLPEFTIKEIRDAVPAHCFQKDTLRSFVYLAHDLVIVAILAYGATFIDTLPETYRYVLWPLYWITQGIVSTGVWVIAHECGHQAFSPSKFINNTVGWVLHSTLLVPYHSWRISHSRHHKATGHMTKDQVFVPLTRSNVGLPPKDQDPEDGMDHSVFDEAPITTLFNFVIMFSGGWQAYLLVNSTGQDYGRWTSHFHPSSAIFEPHQFWDVIVSVIGIIGMLFILAISSVVYTPLAVANKLLAGPYHLPTAHRSGSATLSRGGLELPARRGSDGRPVVWLVAEPLPSPYRRHPRRASLLLADAALPCAGGDGAHQEGVGEGVHQGRDVHPHRLVEKLHAM